Protein AF-0000000087533995 (afdb_homodimer)

Solvent-accessible surface area (backbone atoms only — not comparable to full-atom values): 12600 Å² total; per-residue (Å²): 133,54,68,53,55,51,49,29,58,47,30,34,69,70,49,34,50,51,50,56,49,35,31,56,35,33,34,32,56,63,42,47,11,63,73,73,67,54,49,57,68,56,41,50,51,52,50,48,52,36,35,75,72,56,41,30,46,76,44,79,54,92,94,39,53,32,41,42,62,33,54,68,59,49,52,50,52,44,46,52,52,44,50,49,53,52,57,39,57,72,53,52,46,76,78,79,50,58,62,33,67,63,23,89,72,42,79,74,70,69,77,75,80,130,132,54,69,53,55,52,49,29,58,47,31,34,68,70,50,33,50,50,50,56,49,36,31,56,36,34,35,34,56,63,44,48,11,64,74,72,68,52,50,57,68,56,40,51,53,51,50,48,54,36,35,76,71,56,43,30,47,78,43,77,54,91,96,39,51,32,42,40,61,32,54,67,58,48,51,49,51,43,46,53,51,43,50,50,52,52,58,40,56,72,54,52,44,76,77,81,49,57,64,31,70,64,24,87,71,45,78,72,71,70,78,75,79,129

Sequence (228 aa):
MTDIELLHTITMPTRYQILMLLLEHHYCGKALAAKIGISEAAISQHLQILKDCGIVTGQRIDRQMHYQVNTELLIQSVGVFHQEVLEKSEHMPNRDYCDCELAEFCSRKGDVKKMTDIELLHTITMPTRYQILMLLLEHHYCGKALAAKIGISEAAISQHLQILKDCGIVTGQRIDRQMHYQVNTELLIQSVGVFHQEVLEKSEHMPNRDYCDCELAEFCSRKGDVKK

Foldseek 3Di:
DDLVVLVVLCVPPLNVQLQVVQVVDKDFLVRSCVVSVHDSVVSVVSVVVCVVSVQKDWDDDDPTIIIHGPVVVVCVSVVVVVVVVVVVVVCPPPPPDPVCVCCVVVVCPPCPPD/DDLVVLVVLCVPPLNVQLQVVQVVDKDFLVRSCVVSVHDSVVSVVSVVVCVVSVQKDWDDDDPTIIIHGPVVVVCVSVVVVVVVVVVVVVCPPPPPDPVCVCCVVVVCPPCPPD

Nearest PDB structures (foldseek):
  7p6f-assembly2_CCC-2  TM=8.894E-01  e=2.494E-06  Streptomyces griseus
  7p6f-assembly1_BBB  TM=9.161E-01  e=7.709E-06  Streptomyces griseus
  4omz-assembly2_C  TM=8.356E-01  e=1.195E-05  Sinorhizobium fredii
  3pqj-assembly2_C  TM=8.124E-01  e=2.382E-05  Xylella fastidiosa
  2kko-assembly1_A  TM=7.186E-01  e=3.259E-05  Mycobacterium tuberculosis variant bovis

Structure (mmCIF, N/CA/C/O backbone):
data_AF-0000000087533995-model_v1
#
loop_
_entity.id
_entity.type
_entity.pdbx_description
1 polymer 'ArsR family transcriptional regulator'
#
loop_
_atom_site.group_PDB
_atom_site.id
_atom_site.type_symbol
_atom_site.label_atom_id
_atom_site.label_alt_id
_atom_site.label_comp_id
_atom_site.label_asym_id
_atom_site.label_entity_id
_atom_site.label_seq_id
_atom_site.pdbx_PDB_ins_code
_atom_site.Cartn_x
_atom_site.Cartn_y
_atom_site.Cartn_z
_atom_site.occupancy
_atom_site.B_iso_or_equiv
_atom_site.auth_seq_id
_atom_site.auth_comp_id
_atom_site.auth_asym_id
_atom_site.auth_atom_id
_atom_site.pdbx_PDB_model_num
ATOM 1 N N . MET A 1 1 ? -0.059 -5.324 14.359 1 77.12 1 MET A N 1
ATOM 2 C CA . MET A 1 1 ? -0.259 -5.031 12.945 1 77.12 1 MET A CA 1
ATOM 3 C C . MET A 1 1 ? 0.991 -5.367 12.133 1 77.12 1 MET A C 1
ATOM 5 O O . MET A 1 1 ? 2.105 -5.027 12.539 1 77.12 1 MET A O 1
ATOM 9 N N . THR A 1 2 ? 0.858 -6.137 11.023 1 85.38 2 THR A N 1
ATOM 10 C CA . THR A 1 2 ? 2.014 -6.508 10.211 1 85.38 2 THR A CA 1
ATOM 11 C C . THR A 1 2 ? 2.457 -5.34 9.336 1 85.38 2 THR A C 1
ATOM 13 O O . THR A 1 2 ? 1.744 -4.34 9.219 1 85.38 2 THR A O 1
ATOM 16 N N . ASP A 1 3 ? 3.641 -5.461 8.781 1 86.88 3 ASP A N 1
ATOM 17 C CA . ASP A 1 3 ? 4.188 -4.406 7.93 1 86.88 3 ASP A CA 1
ATOM 18 C C . ASP A 1 3 ? 3.305 -4.176 6.703 1 86.88 3 ASP A C 1
ATOM 20 O O . ASP A 1 3 ? 3.037 -3.033 6.328 1 86.88 3 ASP A O 1
ATOM 24 N N . ILE A 1 4 ? 2.816 -5.297 6.234 1 91.62 4 ILE A N 1
ATOM 25 C CA . ILE A 1 4 ? 2.031 -5.148 5.012 1 91.62 4 ILE A CA 1
ATOM 26 C C . ILE A 1 4 ? 0.668 -4.547 5.344 1 91.62 4 ILE A C 1
ATOM 28 O O . ILE A 1 4 ? 0.122 -3.764 4.559 1 91.62 4 ILE A O 1
ATOM 32 N N . GLU A 1 5 ? 0.131 -4.895 6.461 1 93.56 5 GLU A N 1
ATOM 33 C CA . GLU A 1 5 ? -1.127 -4.305 6.906 1 93.56 5 GLU A CA 1
ATOM 34 C C . GLU A 1 5 ? -0.993 -2.795 7.094 1 93.56 5 GLU A C 1
ATOM 36 O O . GLU A 1 5 ? -1.9 -2.037 6.746 1 93.56 5 GLU A O 1
ATOM 41 N N . LEU A 1 6 ? 0.07 -2.412 7.68 1 94.44 6 LEU A N 1
ATOM 42 C CA . LEU A 1 6 ? 0.343 -0.989 7.848 1 94.44 6 LEU A CA 1
ATOM 43 C C . LEU A 1 6 ? 0.421 -0.288 6.496 1 94.44 6 LEU A C 1
ATOM 45 O O . LEU A 1 6 ? -0.17 0.779 6.312 1 94.44 6 LEU A O 1
ATOM 49 N N . LEU A 1 7 ? 1.115 -0.883 5.594 1 94.12 7 LEU A N 1
ATOM 50 C CA . LEU A 1 7 ? 1.263 -0.307 4.262 1 94.12 7 LEU A CA 1
ATOM 51 C C . LEU A 1 7 ? -0.09 -0.184 3.57 1 94.12 7 LEU A C 1
ATOM 53 O O . LEU A 1 7 ? -0.377 0.833 2.934 1 94.12 7 LEU A O 1
ATOM 57 N N . HIS A 1 8 ? -0.844 -1.231 3.719 1 95.69 8 HIS A N 1
ATOM 58 C CA . HIS A 1 8 ? -2.182 -1.196 3.141 1 95.69 8 HIS A CA 1
ATOM 59 C C . HIS A 1 8 ? -3.012 -0.067 3.742 1 95.69 8 HIS A C 1
ATOM 61 O O . HIS A 1 8 ? -3.756 0.611 3.027 1 95.69 8 HIS A O 1
ATOM 67 N N . THR A 1 9 ? -2.875 0.13 4.934 1 96.19 9 THR A N 1
ATOM 68 C CA . THR A 1 9 ? -3.615 1.174 5.637 1 96.19 9 THR A CA 1
ATOM 69 C C . THR A 1 9 ? -3.229 2.555 5.113 1 96.19 9 THR A C 1
ATOM 71 O O . THR A 1 9 ? -4.098 3.381 4.824 1 96.19 9 THR A O 1
ATOM 74 N N . ILE A 1 10 ? -1.998 2.803 4.906 1 95.06 10 ILE A N 1
ATOM 75 C CA . ILE A 1 10 ? -1.527 4.148 4.598 1 95.06 10 ILE A CA 1
ATOM 76 C C . ILE A 1 10 ? -1.697 4.426 3.105 1 95.06 10 ILE A C 1
ATOM 78 O O . ILE A 1 10 ? -1.738 5.586 2.684 1 95.06 10 ILE A O 1
ATOM 82 N N . THR A 1 11 ? -1.779 3.381 2.342 1 95.25 11 THR A N 1
ATOM 83 C CA . THR A 1 11 ? -1.854 3.57 0.896 1 95.25 11 THR A CA 1
ATOM 84 C C . THR A 1 11 ? -3.287 3.859 0.463 1 95.25 11 THR A C 1
ATOM 86 O O . THR A 1 11 ? -3.545 4.125 -0.714 1 95.25 11 THR A O 1
ATOM 89 N N . MET A 1 12 ? -4.203 3.773 1.338 1 95.88 12 MET A N 1
ATOM 90 C CA . MET A 1 12 ? -5.543 4.25 1 1 95.88 12 MET A CA 1
ATOM 91 C C . MET A 1 12 ? -5.492 5.672 0.451 1 95.88 12 MET A C 1
ATOM 93 O O . MET A 1 12 ? -4.832 6.539 1.024 1 95.88 12 MET A O 1
ATOM 97 N N . PRO A 1 13 ? -6.195 5.895 -0.608 1 95 13 PRO A N 1
ATOM 98 C CA . PRO A 1 13 ? -6.016 7.164 -1.321 1 95 13 PRO A CA 1
ATOM 99 C C . PRO A 1 13 ? -6.195 8.383 -0.415 1 95 13 PRO A C 1
ATOM 101 O O . PRO A 1 13 ? -5.363 9.289 -0.43 1 95 13 PRO A O 1
ATOM 104 N N . THR A 1 14 ? -7.219 8.43 0.407 1 95.88 14 THR A N 1
ATOM 105 C CA . THR A 1 14 ? -7.477 9.586 1.264 1 95.88 14 THR A CA 1
ATOM 106 C C . THR A 1 14 ? -6.398 9.711 2.336 1 95.88 14 THR A C 1
ATOM 108 O O . THR A 1 14 ? -5.918 10.812 2.615 1 95.88 14 THR A O 1
ATOM 111 N N . ARG A 1 15 ? -6.059 8.586 2.873 1 96.75 15 ARG A N 1
ATOM 112 C CA . ARG A 1 15 ? -5.039 8.602 3.918 1 96.75 15 ARG A CA 1
ATOM 113 C C . ARG A 1 15 ? -3.672 8.961 3.344 1 96.75 15 ARG A C 1
ATOM 115 O O . ARG A 1 15 ? -2.871 9.625 4.004 1 96.75 15 ARG A O 1
ATOM 122 N N . TYR A 1 16 ? -3.49 8.484 2.199 1 95.44 16 TYR A N 1
ATOM 123 C CA . TYR A 1 16 ? -2.258 8.859 1.514 1 95.44 16 TYR A CA 1
ATOM 124 C C . TYR A 1 16 ? -2.213 10.359 1.258 1 95.44 16 TYR A C 1
ATOM 126 O O . TYR A 1 16 ? -1.179 11 1.468 1 95.44 16 TYR A O 1
ATOM 134 N N . GLN A 1 17 ? -3.26 10.914 0.843 1 95.31 17 GLN A N 1
ATOM 135 C CA . GLN A 1 17 ? -3.34 12.352 0.609 1 95.31 17 GLN A CA 1
ATOM 136 C C . GLN A 1 17 ? -3.072 13.141 1.892 1 95.31 17 GLN A C 1
ATOM 138 O O . GLN A 1 17 ? -2.373 14.148 1.872 1 95.31 17 GLN A O 1
ATOM 143 N N . ILE A 1 18 ? -3.615 12.672 2.945 1 96.25 18 ILE A N 1
ATOM 144 C CA . ILE A 1 18 ? -3.406 13.297 4.25 1 96.25 18 ILE A CA 1
ATOM 145 C C . ILE A 1 18 ? -1.916 13.32 4.574 1 96.25 18 ILE A C 1
ATOM 147 O O . ILE A 1 18 ? -1.379 14.359 4.969 1 96.25 18 ILE A O 1
ATOM 151 N N . LEU A 1 19 ? -1.269 12.219 4.398 1 95.38 19 LEU A N 1
ATOM 152 C CA . LEU A 1 19 ? 0.149 12.094 4.723 1 95.38 19 LEU A CA 1
ATOM 153 C C . LEU A 1 19 ? 0.986 13.031 3.857 1 95.38 19 LEU A C 1
ATOM 155 O O . LEU A 1 19 ? 1.905 13.688 4.352 1 95.38 19 LEU A O 1
ATOM 159 N N . MET A 1 20 ? 0.614 13.117 2.594 1 92.44 20 MET A N 1
ATOM 160 C CA . MET A 1 20 ? 1.355 13.984 1.681 1 92.44 20 MET A CA 1
ATOM 161 C C . MET A 1 20 ? 1.224 15.445 2.09 1 92.44 20 MET A C 1
ATOM 163 O O . MET A 1 20 ? 2.195 16.203 2.033 1 92.44 20 MET A O 1
ATOM 167 N N . LEU A 1 21 ? 0.082 15.797 2.482 1 90.81 21 LEU A N 1
ATOM 168 C CA . LEU A 1 21 ? -0.159 17.172 2.918 1 90.81 21 LEU A CA 1
ATOM 169 C C . LEU A 1 21 ? 0.591 17.469 4.211 1 90.81 21 LEU A C 1
ATOM 171 O O . LEU A 1 21 ? 1.213 18.516 4.344 1 90.81 21 LEU A O 1
ATOM 175 N N . LEU A 1 22 ? 0.611 16.469 5.125 1 91.38 22 LEU A N 1
ATOM 176 C CA . LEU A 1 22 ? 1.241 16.656 6.426 1 91.38 22 LEU A CA 1
ATOM 177 C C . LEU A 1 22 ? 2.76 16.672 6.301 1 91.38 22 LEU A C 1
ATOM 179 O O . LEU A 1 22 ? 3.457 17.234 7.152 1 91.38 22 LEU A O 1
ATOM 183 N N . LEU A 1 23 ? 3.193 16 5.309 1 89.62 23 LEU A N 1
ATOM 184 C CA . LEU A 1 23 ? 4.633 16 5.066 1 89.62 23 LEU A CA 1
ATOM 185 C C . LEU A 1 23 ? 5.09 17.344 4.508 1 89.62 23 LEU A C 1
ATOM 187 O O . LEU A 1 23 ? 6.27 17.688 4.602 1 89.62 23 LEU A O 1
ATOM 191 N N . GLU A 1 24 ? 4.195 18.047 3.941 1 84.12 24 GLU A N 1
ATOM 192 C CA . GLU A 1 24 ? 4.527 19.328 3.322 1 84.12 24 GLU A CA 1
ATOM 193 C C . GLU A 1 24 ? 4.309 20.484 4.293 1 84.12 24 GLU A C 1
ATOM 195 O O . GLU A 1 24 ? 5.047 21.469 4.27 1 84.12 24 GLU A O 1
ATOM 200 N N . HIS A 1 25 ? 3.166 20.375 5.094 1 80.25 25 HIS A N 1
ATOM 201 C CA . HIS A 1 25 ? 2.783 21.453 5.996 1 80.25 25 HIS A CA 1
ATOM 202 C C . HIS A 1 25 ? 2.145 20.906 7.27 1 80.25 25 HIS A C 1
ATOM 204 O O . HIS A 1 25 ? 1.762 19.734 7.324 1 80.25 25 HIS A O 1
ATOM 210 N N . HIS A 1 26 ? 2.158 21.812 8.211 1 80.56 26 HIS A N 1
ATOM 211 C CA . HIS A 1 26 ? 1.396 21.516 9.414 1 80.56 26 HIS A CA 1
ATOM 212 C C . HIS A 1 26 ? -0.073 21.891 9.25 1 80.56 26 HIS A C 1
ATOM 214 O O . HIS A 1 26 ? -0.393 23.031 8.922 1 80.56 26 HIS A O 1
ATOM 220 N N . TYR A 1 27 ? -0.835 20.891 9.406 1 85.56 27 TYR A N 1
ATOM 221 C CA . TYR A 1 27 ? -2.264 21.156 9.266 1 85.56 27 TYR A CA 1
ATOM 222 C C . TYR A 1 27 ? -3.037 20.625 10.469 1 85.56 27 TYR A C 1
ATOM 224 O O . TYR A 1 27 ? -2.684 19.594 11.031 1 85.56 27 TYR A O 1
ATOM 232 N N . CYS A 1 28 ? -4.023 21.484 10.844 1 87.69 28 CYS A N 1
ATOM 233 C CA . CYS A 1 28 ? -5.008 20.938 11.773 1 87.69 28 CYS A CA 1
ATOM 234 C C . CYS A 1 28 ? -6.059 20.109 11.039 1 87.69 28 CYS A C 1
ATOM 236 O O . CYS A 1 28 ? -6.109 20.125 9.805 1 87.69 28 CYS A O 1
ATOM 238 N N . GLY A 1 29 ? -6.883 19.344 11.781 1 90.12 29 GLY A N 1
ATOM 239 C CA . GLY A 1 29 ? -7.906 18.5 11.195 1 90.12 29 GLY A CA 1
ATOM 240 C C . GLY A 1 29 ? -8.844 19.234 10.266 1 90.12 29 GLY A C 1
ATOM 241 O O . GLY A 1 29 ? -9.164 18.75 9.18 1 90.12 29 GLY A O 1
ATOM 242 N N . LYS A 1 30 ? -9.211 20.406 10.641 1 88.69 30 LYS A N 1
ATOM 243 C CA . LYS A 1 30 ? -10.141 21.219 9.852 1 88.69 30 LYS A CA 1
ATOM 244 C C . LYS A 1 30 ? -9.531 21.625 8.516 1 88.69 30 LYS A C 1
ATOM 246 O O . LYS A 1 30 ? -10.195 21.562 7.48 1 88.69 30 LYS A O 1
ATOM 251 N N . ALA A 1 31 ? -8.305 22.109 8.594 1 88.75 31 ALA A N 1
ATOM 252 C CA . ALA A 1 31 ? -7.602 22.5 7.375 1 88.75 31 ALA A CA 1
ATOM 253 C C . ALA A 1 31 ? -7.438 21.328 6.422 1 88.75 31 ALA A C 1
ATOM 255 O O . ALA A 1 31 ? -7.602 21.469 5.211 1 88.75 31 ALA A O 1
ATOM 256 N N . LEU A 1 32 ? -7.16 20.188 6.953 1 93.12 32 LEU A N 1
ATOM 257 C CA . LEU A 1 32 ? -6.992 19 6.145 1 93.12 32 LEU A CA 1
ATOM 258 C C . LEU A 1 32 ? -8.297 18.625 5.449 1 93.12 32 LEU A C 1
ATOM 260 O O . LEU A 1 32 ? -8.297 18.281 4.266 1 93.12 32 LEU A O 1
ATOM 264 N N . ALA A 1 33 ? -9.367 18.688 6.172 1 93.62 33 ALA A N 1
ATOM 265 C CA . ALA A 1 33 ? -10.68 18.359 5.625 1 93.62 33 ALA A CA 1
ATOM 266 C C . ALA A 1 33 ? -11.031 19.266 4.449 1 93.62 33 ALA A C 1
ATOM 268 O O . ALA A 1 33 ? -11.508 18.797 3.412 1 93.62 33 ALA A O 1
ATOM 269 N N . ALA A 1 34 ? -10.758 20.547 4.648 1 91.12 34 ALA A N 1
ATOM 270 C CA . ALA A 1 34 ? -11.031 21.531 3.613 1 91.12 34 ALA A CA 1
ATOM 271 C C . ALA A 1 34 ? -10.172 21.297 2.379 1 91.12 34 ALA A C 1
ATOM 273 O O . ALA A 1 34 ? -10.656 21.375 1.248 1 91.12 34 ALA A O 1
ATOM 274 N N . LYS A 1 35 ? -8.93 20.984 2.551 1 90.88 35 LYS A N 1
ATOM 275 C CA . LYS A 1 35 ? -7.988 20.812 1.452 1 90.88 35 LYS A CA 1
ATOM 276 C C . LYS A 1 35 ? -8.312 19.547 0.643 1 90.88 35 LYS A C 1
ATOM 278 O O . LYS A 1 35 ? -8.164 19.547 -0.582 1 90.88 35 LYS A O 1
ATOM 283 N N . ILE A 1 36 ? -8.711 18.531 1.339 1 93.81 36 ILE A N 1
ATOM 284 C CA . ILE A 1 36 ? -8.984 17.266 0.68 1 93.81 36 ILE A CA 1
ATOM 285 C C . ILE A 1 36 ? -10.398 17.266 0.118 1 93.81 36 ILE A C 1
ATOM 287 O O . ILE A 1 36 ? -10.688 16.578 -0.869 1 93.81 36 ILE A O 1
ATOM 291 N N . GLY A 1 37 ? -11.211 17.984 0.736 1 95.5 37 GLY A N 1
ATOM 292 C CA . GLY A 1 37 ? -12.586 18.078 0.269 1 95.5 37 GLY A CA 1
ATOM 293 C C . GLY A 1 37 ? -13.484 17.016 0.86 1 95.5 37 GLY A C 1
ATOM 294 O O . GLY A 1 37 ? -14.32 16.438 0.156 1 95.5 37 GLY A O 1
ATOM 295 N N . ILE A 1 38 ? -13.289 16.656 2.139 1 96.12 38 ILE A N 1
ATOM 296 C CA . ILE A 1 38 ? -14.133 15.711 2.85 1 96.12 38 ILE A CA 1
ATOM 297 C C . ILE A 1 38 ? -14.594 16.312 4.172 1 96.12 38 ILE A C 1
ATOM 299 O O . ILE A 1 38 ? -14.172 17.422 4.539 1 96.12 38 ILE A O 1
ATOM 303 N N . SER A 1 39 ? -15.477 15.617 4.848 1 96.44 39 SER A N 1
ATOM 304 C CA . SER A 1 39 ? -16.031 16.125 6.098 1 96.44 39 SER A CA 1
ATOM 305 C C . SER A 1 39 ? -15.016 16.047 7.23 1 96.44 39 SER A C 1
ATOM 307 O O . SER A 1 39 ? -14.094 15.227 7.18 1 96.44 39 SER A O 1
ATOM 309 N N . GLU A 1 40 ? -15.219 16.906 8.211 1 93.94 40 GLU A N 1
ATOM 310 C CA . GLU A 1 40 ? -14.375 16.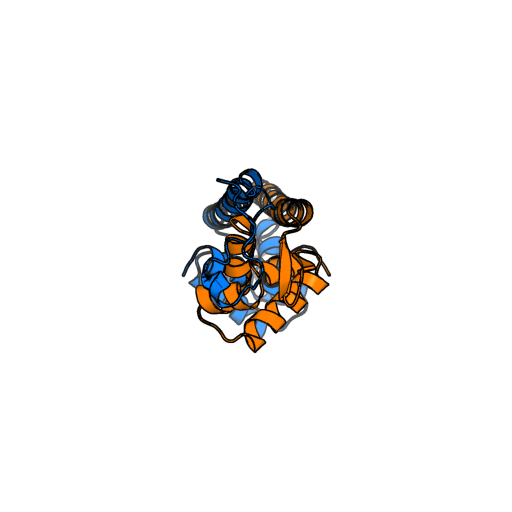875 9.406 1 93.94 40 GLU A CA 1
ATOM 311 C C . GLU A 1 40 ? -14.492 15.531 10.117 1 93.94 40 GLU A C 1
ATOM 313 O O . GLU A 1 40 ? -13.516 15.047 10.703 1 93.94 40 GLU A O 1
ATOM 318 N N . ALA A 1 41 ? -15.672 15.023 10.109 1 96.75 41 ALA A N 1
ATOM 319 C CA . ALA A 1 41 ? -15.875 13.711 10.727 1 96.75 41 ALA A CA 1
ATOM 320 C C . ALA A 1 41 ? -15.039 12.641 10.023 1 96.75 41 ALA A C 1
ATOM 322 O O . ALA A 1 41 ? -14.406 11.812 10.688 1 96.75 41 ALA A O 1
ATOM 323 N N . ALA A 1 42 ? -15.016 12.648 8.695 1 97.44 42 ALA A N 1
ATOM 324 C CA . ALA A 1 42 ? -14.258 11.68 7.91 1 97.44 42 ALA A CA 1
ATOM 325 C C . ALA A 1 42 ? -12.758 11.844 8.141 1 97.44 42 ALA A C 1
ATOM 327 O O . ALA A 1 42 ? -12.039 10.852 8.312 1 97.44 42 ALA A O 1
ATOM 328 N N . ILE A 1 43 ? -12.359 13.047 8.094 1 96.88 43 ILE A N 1
ATOM 329 C CA . ILE A 1 43 ? -10.945 13.312 8.305 1 96.88 43 ILE A CA 1
ATOM 330 C C . ILE A 1 43 ? -10.523 12.844 9.695 1 96.88 43 ILE A C 1
ATOM 332 O O . ILE A 1 43 ? -9.445 12.281 9.867 1 96.88 43 ILE A O 1
ATOM 336 N N . SER A 1 44 ? -11.32 13.148 10.695 1 95.94 44 SER A N 1
ATOM 337 C CA . SER A 1 44 ? -11.023 12.727 12.062 1 95.94 44 SER A CA 1
ATOM 338 C C . SER A 1 44 ? -10.883 11.211 12.148 1 95.94 44 SER A C 1
ATOM 340 O O . SER A 1 44 ? -9.977 10.711 12.82 1 95.94 44 SER A O 1
ATOM 342 N N . GLN A 1 45 ? -11.719 10.523 11.492 1 97.5 45 GLN A N 1
ATOM 343 C CA . GLN A 1 45 ? -11.664 9.062 11.484 1 97.5 45 GLN A CA 1
ATOM 344 C C . GLN A 1 45 ? -10.359 8.57 10.859 1 97.5 45 GLN A C 1
ATOM 346 O O . GLN A 1 45 ? -9.703 7.68 11.406 1 97.5 45 GLN A O 1
ATOM 351 N N . HIS A 1 46 ? -10 9.062 9.688 1 97.94 46 HIS A N 1
ATOM 352 C CA . HIS A 1 46 ? -8.758 8.68 9.023 1 97.94 46 HIS A CA 1
ATOM 353 C C . HIS A 1 46 ? -7.547 8.992 9.906 1 97.94 46 HIS A C 1
ATOM 355 O O . HIS A 1 46 ? -6.629 8.172 10.008 1 97.94 46 HIS A O 1
ATOM 361 N N . LEU A 1 47 ? -7.594 10.164 10.516 1 97.25 47 LEU A N 1
ATOM 362 C CA . LEU A 1 47 ? -6.48 10.594 11.359 1 97.25 47 LEU A CA 1
ATOM 363 C C . LEU A 1 47 ? -6.367 9.703 12.594 1 97.25 47 LEU A C 1
ATOM 365 O O . LEU A 1 47 ? -5.262 9.414 13.055 1 97.25 47 LEU A O 1
ATOM 369 N N . GLN A 1 48 ? -7.504 9.344 13.117 1 97.31 48 GLN A N 1
ATOM 370 C CA . GLN A 1 48 ? -7.484 8.43 14.25 1 97.31 48 GLN A CA 1
ATOM 371 C C . GLN A 1 48 ? -6.84 7.098 13.875 1 97.31 48 GLN A C 1
ATOM 373 O O . GLN A 1 48 ? -6.039 6.555 14.641 1 97.31 48 GLN A O 1
ATOM 378 N N . ILE A 1 49 ? -7.164 6.516 12.773 1 97.44 49 ILE A N 1
ATOM 379 C CA . ILE A 1 49 ? -6.594 5.262 12.289 1 97.44 49 ILE A CA 1
ATOM 380 C C . ILE A 1 49 ? -5.086 5.418 12.109 1 97.44 49 ILE A C 1
ATOM 382 O O . ILE A 1 49 ? -4.309 4.559 12.531 1 97.44 49 ILE A O 1
ATOM 386 N N . LEU A 1 50 ? -4.684 6.484 11.492 1 97.19 50 LEU A N 1
ATOM 387 C CA . LEU A 1 50 ? -3.27 6.754 11.266 1 97.19 50 LEU A CA 1
ATOM 388 C C . LEU A 1 50 ? -2.527 6.93 12.586 1 97.19 50 LEU A C 1
ATOM 390 O O . LEU A 1 50 ? -1.37 6.523 12.711 1 97.19 50 LEU A O 1
ATOM 394 N N . LYS A 1 51 ? -3.23 7.551 13.547 1 96.25 51 LYS A N 1
ATOM 395 C CA . LYS A 1 51 ? -2.654 7.703 14.883 1 96.25 51 LYS A CA 1
ATOM 396 C C . LYS A 1 51 ? -2.504 6.348 15.57 1 96.25 51 LY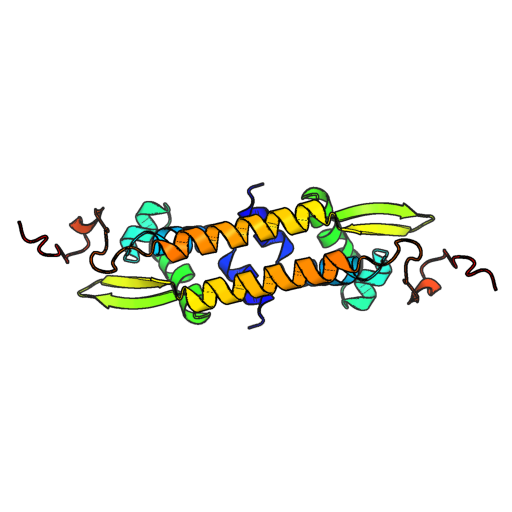S A C 1
ATOM 398 O O . LYS A 1 51 ? -1.47 6.07 16.188 1 96.25 51 LYS A O 1
ATOM 403 N N . ASP A 1 52 ? -3.5 5.516 15.453 1 96.44 52 ASP A N 1
ATOM 404 C CA . ASP A 1 52 ? -3.502 4.199 16.078 1 96.44 52 ASP A CA 1
ATOM 405 C C . ASP A 1 52 ? -2.383 3.322 15.531 1 96.44 52 ASP A C 1
ATOM 407 O O . ASP A 1 52 ? -1.831 2.482 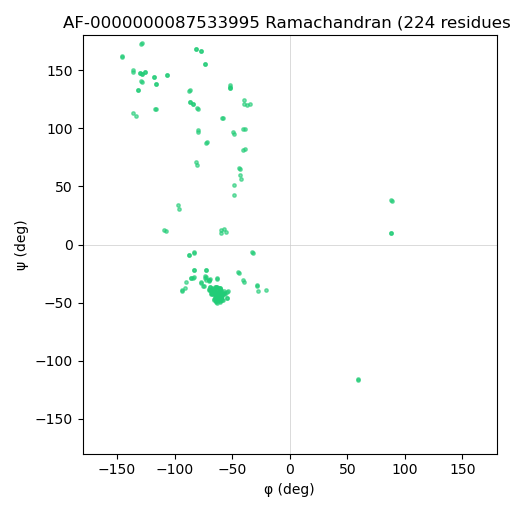16.25 1 96.44 52 ASP A O 1
ATOM 411 N N . CYS A 1 53 ? -2.023 3.561 14.297 1 95.5 53 CYS A N 1
ATOM 412 C CA . CYS A 1 53 ? -0.963 2.781 13.664 1 95.5 53 CYS A CA 1
ATOM 413 C C . CYS A 1 53 ? 0.403 3.4 13.938 1 95.5 53 CYS A C 1
ATOM 415 O O . CYS A 1 53 ? 1.431 2.83 13.57 1 95.5 53 CYS A O 1
ATOM 417 N N . GLY A 1 54 ? 0.417 4.539 14.484 1 95.94 54 GLY A N 1
ATOM 418 C CA . GLY A 1 54 ? 1.66 5.191 14.867 1 95.94 54 GLY A CA 1
ATOM 419 C C . GLY A 1 54 ? 2.258 6.027 13.75 1 95.94 54 GLY A C 1
ATOM 420 O O . GLY A 1 54 ? 3.365 6.551 13.883 1 95.94 54 GLY A O 1
ATOM 421 N N . ILE A 1 55 ? 1.584 6.254 12.711 1 96.25 55 ILE A N 1
ATOM 422 C CA . ILE A 1 55 ? 2.098 6.934 11.523 1 96.25 55 ILE A CA 1
ATOM 423 C C . ILE A 1 55 ? 1.96 8.445 11.695 1 96.25 55 ILE A C 1
ATOM 425 O O . ILE A 1 55 ? 2.762 9.211 11.156 1 96.25 55 ILE A O 1
ATOM 429 N N . VAL A 1 56 ? 0.931 8.828 12.477 1 95.88 56 VAL A N 1
ATOM 430 C CA . VAL A 1 56 ? 0.747 10.242 12.758 1 95.88 56 VAL A CA 1
ATOM 431 C C . VAL A 1 56 ? 0.63 10.469 14.266 1 95.88 56 VAL A C 1
ATOM 433 O O . VAL A 1 56 ? 0.188 9.578 14.992 1 95.88 56 VAL A O 1
ATOM 436 N N . THR A 1 57 ? 1.104 11.547 14.609 1 93.44 57 THR A N 1
ATOM 437 C CA . THR A 1 57 ? 0.93 11.984 15.992 1 93.44 57 THR A CA 1
ATOM 438 C C . THR A 1 57 ? 0.125 13.281 16.047 1 93.44 57 THR A C 1
ATOM 440 O O . THR A 1 57 ? 0.17 14.086 15.109 1 93.44 57 THR A O 1
ATOM 443 N N . GLY A 1 58 ? -0.664 13.359 17.047 1 91.06 58 GLY A N 1
ATOM 444 C CA . GLY A 1 58 ? -1.487 14.547 17.234 1 91.06 58 GLY A CA 1
ATOM 445 C C . GLY A 1 58 ? -1.164 15.312 18.5 1 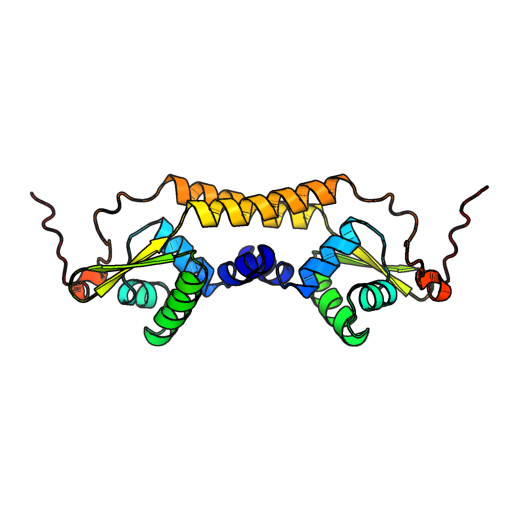91.06 58 GLY A C 1
ATOM 446 O O . GLY A 1 58 ? -0.838 14.719 19.516 1 91.06 58 GLY A O 1
ATOM 447 N N . GLN A 1 59 ? -1.13 16.594 18.375 1 86.31 59 GLN A N 1
ATOM 448 C CA . GLN A 1 59 ? -0.939 17.484 19.5 1 86.31 59 GLN A CA 1
ATOM 449 C C . GLN A 1 59 ? -1.969 18.609 19.5 1 86.31 59 GLN A C 1
ATOM 451 O O . GLN A 1 59 ? -2.223 19.219 18.453 1 86.31 59 GLN A O 1
ATOM 456 N N . ARG A 1 60 ? -2.504 18.766 20.688 1 86.38 60 ARG A N 1
ATOM 457 C CA . ARG A 1 60 ? -3.459 19.859 20.781 1 86.38 60 ARG A CA 1
ATOM 458 C C . ARG A 1 60 ? -2.742 21.203 20.953 1 86.38 60 ARG A C 1
ATOM 460 O O . ARG A 1 60 ? -1.895 21.344 21.844 1 86.38 60 ARG A O 1
ATOM 467 N N . ILE A 1 61 ? -2.924 22.062 20.016 1 77.25 61 ILE A N 1
ATOM 468 C CA . ILE A 1 61 ? -2.43 23.438 20.094 1 77.25 61 ILE A CA 1
ATOM 469 C C . ILE A 1 61 ? -3.605 24.406 20.078 1 77.25 61 ILE A C 1
ATOM 471 O O . ILE A 1 61 ? -4.336 24.5 19.078 1 77.25 61 ILE A O 1
ATOM 475 N N . ASP A 1 62 ? -3.729 25.109 21.156 1 79.94 62 ASP A N 1
ATOM 476 C CA . ASP A 1 62 ? -4.891 25.969 21.359 1 79.94 62 ASP A CA 1
ATOM 477 C C . ASP A 1 62 ? -6.188 25.172 21.328 1 79.94 62 ASP A C 1
ATOM 479 O O . ASP A 1 62 ? -6.387 24.266 22.156 1 79.94 62 ASP A O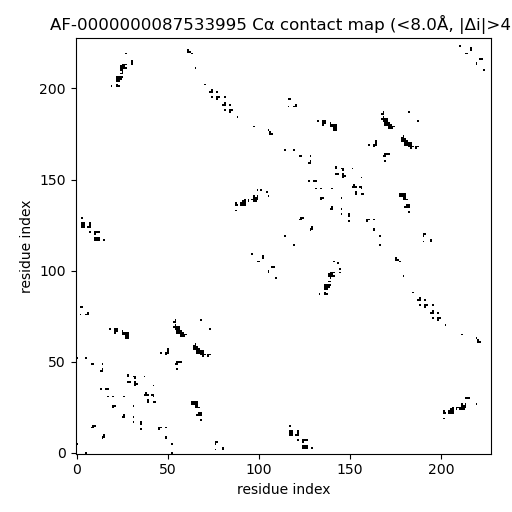 1
ATOM 483 N N . ARG A 1 63 ? -7.094 25.422 20.328 1 80.62 63 ARG A N 1
ATOM 484 C CA . ARG A 1 63 ? -8.391 24.75 20.281 1 80.62 63 ARG A CA 1
ATOM 485 C C . ARG A 1 63 ? -8.438 23.75 19.141 1 80.62 63 ARG A C 1
ATOM 487 O O . ARG A 1 63 ? -9.484 23.156 18.859 1 80.62 63 ARG A O 1
ATOM 494 N N . GLN A 1 64 ? -7.25 23.547 18.656 1 83.94 64 GLN A N 1
ATOM 495 C CA . GLN A 1 64 ? -7.25 22.688 17.469 1 83.94 64 GLN A CA 1
ATOM 496 C C . GLN A 1 64 ? -6.23 21.562 17.625 1 83.94 64 GLN A C 1
ATOM 498 O O . GLN A 1 64 ? -5.211 21.719 18.297 1 83.94 64 GLN A O 1
ATOM 503 N N . MET A 1 65 ? -6.598 20.422 17.016 1 89.06 65 MET A N 1
ATOM 504 C CA . MET A 1 65 ? -5.66 19.312 16.953 1 89.06 65 MET A CA 1
ATOM 505 C C . MET A 1 65 ? -4.746 19.422 15.742 1 89.06 65 MET A C 1
ATOM 507 O O . MET A 1 65 ? -5.223 19.609 14.617 1 89.06 65 MET A O 1
ATOM 511 N N . HIS A 1 66 ? -3.408 19.438 16.047 1 88 66 HIS A N 1
ATOM 512 C CA . HIS A 1 66 ? -2.406 19.469 14.992 1 88 66 HIS A CA 1
ATOM 513 C C . HIS A 1 66 ? -1.704 18.125 14.859 1 88 66 HIS A C 1
ATOM 515 O O . HIS A 1 66 ? -1.425 17.453 15.859 1 88 66 HIS A O 1
ATOM 521 N N . TYR A 1 67 ? -1.355 17.828 13.57 1 91 67 TYR A N 1
ATOM 522 C CA . TYR A 1 67 ? -0.824 16.5 13.32 1 91 67 TYR A CA 1
ATOM 523 C C . TYR A 1 67 ? 0.526 16.578 12.617 1 91 67 TYR A C 1
ATOM 525 O O . TYR A 1 67 ? 0.801 17.531 11.891 1 91 67 TYR A O 1
ATOM 533 N N . GLN A 1 68 ? 1.283 15.523 12.992 1 89.94 68 GLN A N 1
ATOM 534 C CA . GLN A 1 68 ? 2.582 15.352 12.352 1 89.94 68 GLN A CA 1
ATOM 535 C C . GLN A 1 68 ? 2.811 13.891 11.961 1 89.94 68 GLN A C 1
ATOM 537 O O . GLN A 1 68 ? 2.367 12.977 12.664 1 89.94 68 GLN A O 1
ATOM 542 N N . VAL A 1 69 ? 3.562 13.781 10.875 1 94.06 69 VAL A N 1
ATOM 543 C CA . VAL A 1 69 ? 3.844 12.438 10.398 1 94.06 69 VAL A CA 1
ATOM 544 C C . VAL A 1 69 ? 5.074 11.883 11.109 1 94.06 69 VAL A C 1
ATOM 546 O O . VAL A 1 69 ? 6.07 12.586 11.289 1 94.06 69 VAL A O 1
ATOM 549 N N . ASN A 1 70 ? 4.934 10.656 11.578 1 93.88 70 ASN A N 1
ATOM 550 C CA . ASN A 1 70 ? 6.113 9.898 11.992 1 93.88 70 ASN A CA 1
ATOM 551 C C . ASN A 1 70 ? 6.934 9.445 10.789 1 93.88 70 ASN A C 1
ATOM 553 O O . ASN A 1 70 ? 6.762 8.328 10.297 1 93.88 70 ASN A O 1
ATOM 557 N N . THR A 1 71 ? 7.824 10.328 10.383 1 92.38 71 THR A N 1
ATOM 558 C CA . THR A 1 71 ? 8.547 10.133 9.133 1 92.38 71 THR A CA 1
ATOM 559 C C . THR A 1 71 ? 9.438 8.898 9.203 1 92.38 71 THR A C 1
ATOM 561 O O . THR A 1 71 ? 9.578 8.172 8.219 1 92.38 71 THR A O 1
ATOM 564 N N . GLU A 1 72 ? 9.984 8.703 10.336 1 93.38 72 GLU A N 1
ATOM 565 C CA . GLU A 1 72 ? 10.852 7.539 10.508 1 93.38 72 GLU A CA 1
ATOM 566 C C . GLU A 1 72 ? 10.094 6.238 10.273 1 93.38 72 GLU A C 1
ATOM 568 O O . GLU A 1 72 ? 10.539 5.379 9.508 1 93.38 72 GLU A O 1
ATOM 573 N N . LEU A 1 73 ? 9.008 6.145 10.891 1 94.25 73 LEU A N 1
ATOM 574 C CA . LEU A 1 73 ? 8.195 4.941 10.75 1 94.25 73 LEU A CA 1
ATOM 575 C C . LEU A 1 73 ? 7.691 4.793 9.32 1 94.25 73 LEU A C 1
ATOM 577 O O . LEU A 1 73 ? 7.672 3.684 8.781 1 94.25 73 LEU A O 1
ATOM 581 N N . LEU A 1 74 ? 7.285 5.91 8.75 1 94.25 74 LEU A N 1
ATOM 582 C CA . LEU A 1 74 ? 6.793 5.898 7.375 1 94.25 74 LEU A CA 1
ATOM 583 C C . LEU A 1 74 ? 7.867 5.402 6.414 1 94.25 74 LEU A C 1
ATOM 585 O O . LEU A 1 74 ? 7.625 4.484 5.629 1 94.25 74 LEU A O 1
ATOM 589 N N . ILE A 1 75 ? 9.047 5.941 6.531 1 93.5 75 ILE A N 1
ATOM 590 C CA . ILE A 1 75 ? 10.156 5.59 5.66 1 93.5 75 ILE A CA 1
ATOM 591 C C . ILE A 1 75 ? 10.539 4.125 5.875 1 93.5 75 ILE A C 1
ATOM 593 O O . ILE A 1 75 ? 10.766 3.389 4.91 1 93.5 75 ILE A O 1
ATOM 597 N N . GLN A 1 76 ? 10.562 3.723 7.047 1 94 76 GLN A N 1
ATOM 598 C CA . GLN A 1 76 ? 10.914 2.348 7.379 1 94 76 GLN A CA 1
ATOM 599 C C . GLN A 1 76 ? 9.914 1.363 6.785 1 94 76 GLN A C 1
ATOM 601 O O . GLN A 1 76 ? 10.297 0.35 6.199 1 94 76 GLN A O 1
ATOM 606 N N . SER A 1 77 ? 8.664 1.651 6.969 1 93.31 77 SER A N 1
ATOM 607 C CA . SER A 1 77 ? 7.621 0.758 6.484 1 93.31 77 SER A CA 1
ATOM 608 C C . SER A 1 77 ? 7.676 0.613 4.969 1 93.31 77 SER A C 1
ATOM 610 O O . SER A 1 77 ? 7.633 -0.502 4.445 1 93.31 77 SER A O 1
ATOM 612 N N . VAL A 1 78 ? 7.828 1.689 4.273 1 93.12 78 VAL A N 1
ATOM 613 C CA . VAL A 1 78 ? 7.895 1.684 2.814 1 93.12 78 VAL A CA 1
ATOM 614 C C . VAL A 1 78 ? 9.195 1.025 2.357 1 93.12 78 VAL A C 1
ATOM 616 O O . VAL A 1 78 ? 9.203 0.267 1.385 1 93.12 78 VAL A O 1
ATOM 619 N N . GLY A 1 79 ? 10.211 1.31 3.057 1 93.56 79 GLY A N 1
ATOM 620 C CA . GLY A 1 79 ? 11.508 0.755 2.723 1 93.56 79 GLY A CA 1
ATOM 621 C C . GLY A 1 79 ? 11.562 -0.755 2.85 1 93.56 79 GLY A C 1
ATOM 622 O O . GLY A 1 79 ? 12.125 -1.436 1.984 1 93.56 79 GLY A O 1
ATOM 623 N N . VAL A 1 80 ? 11.055 -1.274 3.867 1 91.5 80 VAL A N 1
ATOM 624 C CA . VAL A 1 80 ? 11.039 -2.715 4.098 1 91.5 80 VAL A CA 1
ATOM 625 C C . VAL A 1 80 ? 10.266 -3.406 2.975 1 91.5 80 VAL A C 1
ATOM 627 O O . VAL A 1 80 ? 10.711 -4.434 2.451 1 91.5 80 VAL A O 1
ATOM 630 N N . PHE A 1 81 ? 9.195 -2.758 2.67 1 91.75 81 PHE A N 1
ATOM 631 C CA . PHE A 1 81 ? 8.375 -3.299 1.591 1 91.75 81 PHE A CA 1
ATOM 632 C C . PHE A 1 81 ? 9.141 -3.279 0.271 1 91.75 81 PHE A C 1
ATOM 634 O O . PHE A 1 81 ? 9.156 -4.273 -0.456 1 91.75 81 PHE A O 1
ATOM 641 N N . HIS A 1 82 ? 9.711 -2.189 -0.023 1 93.06 82 HIS A N 1
ATOM 642 C CA . HIS A 1 82 ? 10.5 -2.031 -1.237 1 93.06 82 HIS A CA 1
ATOM 643 C C . HIS A 1 82 ? 11.617 -3.062 -1.304 1 93.06 82 HIS A C 1
ATOM 645 O O . HIS A 1 82 ? 11.812 -3.715 -2.332 1 93.06 82 HIS A O 1
ATOM 651 N N . GLN A 1 83 ? 12.273 -3.303 -0.245 1 92.94 83 GLN A N 1
ATOM 652 C CA . GLN A 1 83 ? 13.383 -4.242 -0.177 1 92.94 83 GLN A CA 1
ATOM 653 C C . GLN A 1 83 ? 12.906 -5.676 -0.375 1 92.94 83 GLN A C 1
ATOM 655 O O . GLN A 1 83 ? 13.562 -6.465 -1.064 1 92.94 83 GLN A O 1
ATOM 660 N N . GLU A 1 84 ? 11.852 -5.992 0.194 1 91.56 84 GLU A N 1
ATOM 661 C CA . GLU A 1 84 ? 11.312 -7.344 0.073 1 91.56 84 GLU A CA 1
ATOM 662 C C . GLU A 1 84 ? 10.953 -7.664 -1.374 1 91.56 84 GLU A C 1
ATOM 664 O O . GLU A 1 84 ? 11.258 -8.75 -1.868 1 91.56 84 GLU A O 1
ATOM 669 N N . VAL A 1 85 ? 10.297 -6.734 -1.98 1 91.94 85 VAL A N 1
ATOM 670 C CA . VAL A 1 85 ? 9.906 -6.922 -3.373 1 91.94 85 VAL A CA 1
ATOM 671 C C . VAL A 1 85 ? 11.148 -7.098 -4.238 1 91.94 85 VAL A C 1
ATOM 673 O O . VAL A 1 85 ? 11.195 -7.984 -5.098 1 91.94 85 VAL A O 1
ATOM 676 N N . LEU A 1 86 ? 12.141 -6.309 -4.012 1 91.5 86 LEU A N 1
ATOM 677 C CA . LEU A 1 86 ? 13.375 -6.391 -4.781 1 91.5 86 LEU A CA 1
ATOM 678 C C . LEU A 1 86 ? 14.062 -7.734 -4.57 1 91.5 86 LEU A C 1
ATOM 680 O O . LEU A 1 86 ? 14.539 -8.352 -5.527 1 91.5 86 LEU A O 1
ATOM 684 N N . GLU A 1 87 ? 14.102 -8.18 -3.381 1 91 87 GLU A N 1
ATOM 685 C CA . GLU A 1 87 ? 14.766 -9.438 -3.039 1 91 87 GLU A CA 1
ATOM 686 C C . GLU A 1 87 ? 14.062 -10.625 -3.686 1 91 87 GLU A C 1
ATOM 688 O O . GLU A 1 87 ? 14.719 -11.523 -4.215 1 91 87 GLU A O 1
ATOM 693 N N . LYS A 1 88 ? 12.836 -10.594 -3.666 1 88 88 LYS A N 1
ATOM 694 C CA . LYS A 1 88 ? 12.07 -11.719 -4.191 1 88 88 LYS A CA 1
ATOM 695 C C . LYS A 1 88 ? 12.047 -11.703 -5.719 1 88 88 LYS A C 1
ATOM 697 O O . LYS A 1 88 ? 11.938 -12.758 -6.355 1 88 88 LYS A O 1
ATOM 702 N N . SER A 1 89 ? 12.062 -10.508 -6.25 1 86.94 89 SER A N 1
ATOM 703 C CA . SER A 1 89 ? 12.031 -10.375 -7.703 1 86.94 89 SER A CA 1
ATOM 704 C C . SER A 1 89 ? 13.344 -10.836 -8.328 1 86.94 89 SER A C 1
ATOM 706 O O . SER A 1 89 ? 13.398 -11.148 -9.523 1 86.94 89 SER A O 1
ATOM 708 N N . GLU A 1 90 ? 14.461 -10.695 -7.645 1 80.31 90 GLU A N 1
ATOM 709 C CA . GLU A 1 90 ? 15.773 -11.094 -8.141 1 80.31 90 GLU A CA 1
ATOM 710 C C . GLU A 1 90 ? 15.891 -12.609 -8.219 1 80.31 90 GLU A C 1
ATOM 712 O O . GLU A 1 90 ? 16.672 -13.141 -9.008 1 80.31 90 GLU A O 1
ATOM 717 N N . HIS A 1 91 ? 15.234 -13.359 -7.383 1 69.5 91 HIS A N 1
ATOM 718 C CA . HIS A 1 91 ? 15.336 -14.82 -7.34 1 69.5 91 HIS A CA 1
ATOM 719 C C . HIS A 1 91 ? 14.203 -15.469 -8.133 1 69.5 91 HIS A C 1
ATOM 721 O O . HIS A 1 91 ? 13.727 -16.547 -7.758 1 69.5 91 HIS A O 1
ATOM 727 N N . MET A 1 92 ? 13.758 -14.852 -9.102 1 62.88 92 MET A N 1
ATOM 728 C CA . MET A 1 92 ? 12.641 -15.445 -9.828 1 62.88 92 MET A CA 1
ATOM 729 C C . MET A 1 92 ? 13.008 -16.828 -10.352 1 62.88 92 MET A C 1
ATOM 731 O O . MET A 1 92 ? 14.039 -17 -10.992 1 62.88 92 MET A O 1
ATOM 735 N N . PRO A 1 93 ? 12.289 -17.812 -9.609 1 57.16 93 PRO A N 1
ATOM 736 C CA . PRO A 1 93 ? 12.648 -19.172 -10.008 1 57.16 93 PRO A CA 1
ATOM 737 C C . PRO A 1 93 ? 12.547 -19.391 -11.516 1 57.16 93 PRO A C 1
ATOM 739 O O . PRO A 1 93 ? 11.812 -18.672 -12.203 1 57.16 93 PRO A O 1
ATOM 742 N N . ASN A 1 94 ? 13.539 -20.031 -11.992 1 51.84 94 ASN A N 1
ATOM 743 C CA . ASN A 1 94 ? 13.453 -20.594 -13.336 1 51.84 94 ASN A CA 1
ATOM 744 C C . ASN A 1 94 ? 12.07 -21.172 -13.617 1 51.84 94 ASN A C 1
ATOM 746 O O . ASN A 1 94 ? 11.461 -21.797 -12.734 1 51.84 94 ASN A O 1
ATOM 750 N N . ARG A 1 95 ? 11.273 -20.406 -14.312 1 53.31 95 ARG A N 1
ATOM 751 C CA . ARG A 1 95 ? 9.898 -20.531 -14.773 1 53.31 95 ARG A CA 1
ATOM 752 C C . ARG A 1 95 ? 9.547 -21.984 -15.07 1 53.31 95 ARG A C 1
ATOM 754 O O . ARG A 1 95 ? 8.414 -22.281 -15.461 1 53.31 95 ARG A O 1
ATOM 761 N N . ASP A 1 96 ? 10.523 -22.844 -15.008 1 53.16 96 ASP A N 1
ATOM 762 C CA . ASP A 1 96 ? 10.266 -24.047 -15.797 1 53.16 96 ASP A CA 1
ATOM 763 C C . ASP A 1 96 ? 9.211 -24.922 -15.133 1 53.16 96 ASP A C 1
ATOM 765 O O . ASP A 1 96 ? 8.625 -25.797 -15.781 1 53.16 96 ASP A O 1
ATOM 769 N N . TYR A 1 97 ? 9.125 -24.906 -13.812 1 52.66 97 TYR A N 1
ATOM 770 C CA . TYR A 1 97 ? 8.188 -25.906 -13.344 1 52.66 97 TYR A CA 1
ATOM 771 C C . TYR A 1 97 ? 7.234 -25.328 -12.305 1 52.66 97 TYR A C 1
ATOM 773 O O . TYR A 1 97 ? 7.629 -24.484 -11.492 1 52.66 97 TYR A O 1
ATOM 781 N N . CYS A 1 98 ? 6.027 -25.25 -12.781 1 55.06 98 CYS A N 1
ATOM 782 C CA . CYS A 1 98 ? 5.023 -25 -11.75 1 55.06 98 CYS A CA 1
ATOM 783 C C . CYS A 1 98 ? 5.203 -25.953 -10.578 1 55.06 98 CYS A C 1
ATOM 785 O O . CYS A 1 98 ? 5.355 -27.156 -10.773 1 55.06 98 CYS A O 1
ATOM 787 N N . ASP A 1 99 ? 5.91 -25.516 -9.539 1 55.53 99 ASP A N 1
ATOM 788 C CA . ASP A 1 99 ? 6.066 -26.375 -8.367 1 55.53 99 ASP A CA 1
ATOM 789 C C . ASP A 1 99 ? 4.711 -26.812 -7.82 1 55.53 99 ASP A C 1
ATOM 791 O O . ASP A 1 99 ? 4.566 -27.047 -6.617 1 55.53 99 ASP A O 1
ATOM 795 N N . CYS A 1 100 ? 3.686 -26.594 -8.5 1 52.69 100 CYS A N 1
ATOM 796 C CA . CYS A 1 100 ? 2.469 -27.125 -7.895 1 52.69 100 CYS A CA 1
ATOM 797 C C . CYS A 1 100 ? 2.668 -28.562 -7.453 1 52.69 100 CYS A C 1
ATOM 799 O O . CYS A 1 100 ? 2.77 -29.469 -8.289 1 52.69 100 CYS A O 1
ATOM 801 N N . GLU A 1 101 ? 3.773 -28.828 -6.871 1 48.47 101 GLU A N 1
ATOM 802 C CA . GLU A 1 101 ? 3.699 -30.172 -6.305 1 48.47 101 GLU A CA 1
ATOM 803 C C . GLU A 1 101 ? 2.264 -30.547 -5.953 1 48.47 101 GLU A C 1
ATOM 805 O O . GLU A 1 101 ? 1.996 -31.672 -5.52 1 48.47 101 GLU A O 1
ATOM 810 N N . LEU A 1 102 ? 1.524 -29.688 -5.535 1 45.44 102 LEU A N 1
ATOM 811 C CA . LEU A 1 102 ? 0.164 -30.203 -5.414 1 45.44 102 LEU A CA 1
ATOM 812 C C . LEU A 1 102 ? -0.364 -30.672 -6.77 1 45.44 102 LEU A C 1
ATOM 814 O O . LEU A 1 102 ? -1.26 -30.031 -7.336 1 45.44 102 LEU A O 1
ATOM 818 N N . ALA A 1 103 ? 0.474 -30.766 -7.668 1 44.72 103 AL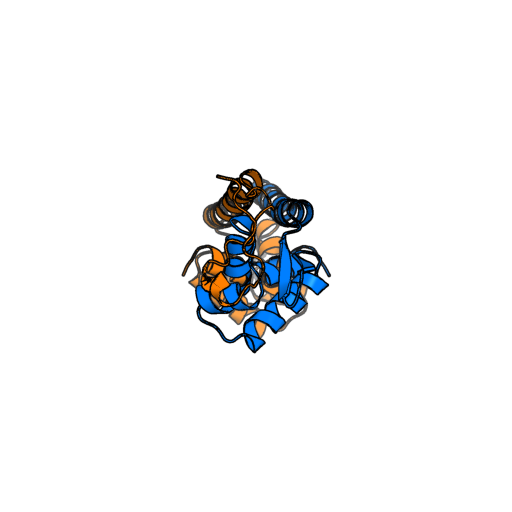A A N 1
ATOM 819 C CA . ALA A 1 103 ? 0.396 -31.5 -8.938 1 44.72 103 ALA A CA 1
ATOM 820 C C . ALA A 1 103 ? -0.673 -32.594 -8.883 1 44.72 103 ALA A C 1
ATOM 822 O O . ALA A 1 103 ? -1.07 -33.125 -9.922 1 44.72 103 ALA A O 1
ATOM 823 N N . GLU A 1 104 ? -0.714 -33.219 -7.711 1 48.41 104 GLU A N 1
ATOM 824 C CA . GLU A 1 104 ? -1.815 -34.156 -7.93 1 48.41 104 GLU A CA 1
ATOM 825 C C . GLU A 1 104 ? -2.951 -33.5 -8.703 1 48.41 104 GLU A C 1
ATOM 827 O O . GLU A 1 104 ? -3.746 -34.188 -9.352 1 48.41 104 GLU A O 1
ATOM 832 N N . PHE A 1 105 ? -3.08 -32.281 -8.523 1 43.69 105 PHE A N 1
ATOM 833 C CA . PHE A 1 105 ? -4.121 -31.594 -9.281 1 43.69 105 PHE A CA 1
ATOM 834 C C . PHE A 1 105 ? -3.562 -31.062 -10.594 1 43.69 105 PHE A C 1
ATOM 836 O O . PHE A 1 105 ? -4.316 -30.766 -11.523 1 43.69 105 PHE A O 1
ATOM 843 N N . CYS A 1 106 ? -2.322 -30.562 -10.656 1 48.47 106 CYS A N 1
ATOM 844 C CA . CYS A 1 106 ? -1.74 -30.094 -11.906 1 48.47 106 CYS A CA 1
ATOM 845 C C . CYS A 1 106 ? -1.224 -31.25 -12.75 1 48.47 106 CYS A C 1
ATOM 847 O O . CYS A 1 106 ? -0.532 -32.125 -12.234 1 48.47 106 CYS A O 1
ATOM 849 N N . SER A 1 107 ? -1.985 -31.656 -13.695 1 43.47 107 SER A N 1
ATOM 850 C CA . SER A 1 107 ? -1.618 -32.719 -14.609 1 43.47 107 SER A CA 1
ATOM 851 C C . SER A 1 107 ? -0.186 -32.562 -15.109 1 43.47 107 SER A C 1
ATOM 853 O O . SER A 1 107 ? 0.326 -33.406 -15.836 1 43.47 107 SER A O 1
ATOM 855 N N . ARG A 1 108 ? 0.39 -31.359 -15.109 1 44.38 108 ARG A N 1
ATOM 856 C CA . ARG A 1 108 ? 1.617 -31.344 -15.898 1 44.38 108 ARG A CA 1
ATOM 857 C C . ARG A 1 108 ? 2.793 -31.891 -15.094 1 44.38 108 ARG A C 1
ATOM 859 O O . ARG A 1 108 ? 3.361 -31.188 -14.258 1 44.38 108 ARG A O 1
ATOM 866 N N . LYS A 1 109 ? 2.908 -33.219 -14.781 1 42.72 109 LYS A N 1
ATOM 867 C CA . LYS A 1 109 ? 4.172 -33.875 -14.438 1 42.72 109 LYS A CA 1
ATOM 868 C C . LYS A 1 109 ? 5.289 -33.438 -15.375 1 42.72 109 LYS A C 1
ATOM 870 O O . LYS A 1 109 ? 5.215 -33.656 -16.594 1 42.72 109 LYS A O 1
ATOM 875 N N . GLY A 1 110 ? 5.668 -32.156 -15.336 1 38.12 110 GLY A N 1
ATOM 876 C CA . GLY A 1 110 ? 6.855 -32.031 -16.156 1 38.12 110 GLY A CA 1
ATOM 877 C C . GLY A 1 110 ? 7.809 -33.188 -16 1 38.12 110 GLY A C 1
ATOM 878 O O . GLY A 1 110 ? 7.828 -33.844 -14.953 1 38.12 110 GLY A O 1
ATOM 879 N N . ASP A 1 111 ? 8.18 -33.969 -17.062 1 36.72 111 ASP A N 1
ATOM 880 C CA . ASP A 1 111 ? 9.219 -34.969 -17.266 1 36.72 111 ASP A CA 1
ATOM 881 C C . ASP A 1 111 ? 10.539 -34.531 -16.641 1 36.72 111 ASP A C 1
ATOM 883 O O . ASP A 1 111 ? 11.172 -33.562 -17.109 1 36.72 111 ASP A O 1
ATOM 887 N N . VAL A 1 112 ? 10.742 -34.188 -15.336 1 39 112 VAL A N 1
ATOM 888 C CA . VAL A 1 112 ? 12.125 -34.188 -14.867 1 39 112 VAL A CA 1
ATOM 889 C C . VAL A 1 112 ? 12.875 -35.375 -15.492 1 39 112 VAL A C 1
ATOM 891 O O . VAL A 1 112 ? 12.492 -36.531 -15.305 1 39 112 VAL A O 1
ATOM 894 N N . LYS A 1 113 ? 13.406 -35.281 -16.797 1 38.62 113 LYS A N 1
ATOM 895 C CA . LYS A 1 113 ? 14.383 -36.25 -17.266 1 38.62 113 LYS A CA 1
ATOM 896 C C . LYS A 1 113 ? 15.305 -36.688 -16.125 1 38.62 113 LYS A C 1
ATOM 898 O O . LYS A 1 113 ? 15.852 -35.844 -15.414 1 38.62 113 LYS A O 1
ATOM 903 N N . LYS A 1 114 ? 15.375 -38.094 -15.742 1 33.38 114 LYS A N 1
ATOM 904 C CA . LYS A 1 114 ? 16.453 -38.781 -15.055 1 33.38 114 LYS A CA 1
ATOM 905 C C . LYS A 1 114 ? 17.812 -38.438 -15.648 1 33.38 114 LYS A C 1
ATOM 907 O O . LYS A 1 114 ? 17.984 -38.406 -16.875 1 33.38 114 LYS A O 1
ATOM 912 N N . MET B 1 1 ? -5.91 3.965 -13.531 1 77.38 1 MET B N 1
ATOM 913 C CA . MET B 1 1 ? -5.574 3.691 -12.133 1 77.38 1 MET B CA 1
ATOM 914 C C . MET B 1 1 ? -4.301 4.422 -11.727 1 77.38 1 MET B C 1
ATOM 916 O O . MET B 1 1 ? -3.316 4.422 -12.469 1 77.38 1 MET B O 1
ATOM 920 N N . THR B 1 2 ? -4.309 5.164 -10.586 1 85.75 2 THR B N 1
ATOM 921 C CA . THR B 1 2 ? -3.133 5.902 -10.141 1 85.75 2 THR B CA 1
ATOM 922 C C . THR B 1 2 ? -2.117 4.965 -9.5 1 85.75 2 THR B C 1
ATOM 924 O O . THR B 1 2 ? -2.428 3.805 -9.219 1 85.75 2 THR B O 1
ATOM 927 N N . ASP B 1 3 ? -0.923 5.461 -9.32 1 87.06 3 ASP B N 1
ATOM 928 C CA . ASP B 1 3 ? 0.14 4.66 -8.719 1 87.06 3 ASP B CA 1
ATOM 929 C C . ASP B 1 3 ? -0.225 4.238 -7.297 1 87.06 3 ASP B C 1
ATOM 931 O O . ASP B 1 3 ? -0.012 3.086 -6.914 1 87.06 3 ASP B O 1
ATOM 935 N N . ILE B 1 4 ? -0.854 5.184 -6.648 1 91.88 4 ILE B N 1
ATOM 936 C CA . ILE B 1 4 ? -1.16 4.867 -5.254 1 91.88 4 ILE B CA 1
ATOM 937 C C . ILE B 1 4 ? -2.312 3.869 -5.195 1 91.88 4 ILE B C 1
ATOM 939 O O . ILE B 1 4 ? -2.34 2.998 -4.32 1 91.88 4 ILE B O 1
ATOM 943 N N . GLU B 1 5 ? -3.242 3.988 -6.082 1 93.69 5 GLU B N 1
ATOM 944 C CA . GLU B 1 5 ? -4.336 3.025 -6.156 1 93.69 5 GLU B CA 1
ATOM 945 C C . GLU B 1 5 ? -3.816 1.621 -6.449 1 93.69 5 GLU B C 1
ATOM 947 O O . GLU B 1 5 ? -4.309 0.642 -5.883 1 93.69 5 GLU B O 1
ATOM 952 N N . LEU B 1 6 ? -2.908 1.547 -7.344 1 94.5 6 LEU B N 1
ATOM 953 C CA . LEU B 1 6 ? -2.283 0.265 -7.652 1 94.5 6 LEU B CA 1
ATOM 954 C C . LEU B 1 6 ? -1.6 -0.317 -6.422 1 94.5 6 LEU B C 1
ATOM 956 O O . LEU B 1 6 ? -1.762 -1.501 -6.117 1 94.5 6 LEU B O 1
ATOM 960 N N . LEU B 1 7 ? -0.881 0.503 -5.738 1 94.19 7 LEU B N 1
ATOM 961 C CA . LEU B 1 7 ? -0.179 0.061 -4.539 1 94.19 7 LEU B CA 1
ATOM 962 C C . LEU B 1 7 ? -1.163 -0.43 -3.48 1 94.19 7 LEU B C 1
ATOM 964 O O . LEU B 1 7 ? -0.929 -1.456 -2.838 1 94.19 7 LEU B O 1
ATOM 968 N N . HIS B 1 8 ? -2.201 0.333 -3.348 1 95.75 8 HIS B N 1
ATOM 969 C CA . HIS B 1 8 ? -3.23 -0.075 -2.398 1 95.75 8 HIS B CA 1
ATOM 970 C C . HIS B 1 8 ? -3.824 -1.428 -2.777 1 95.75 8 HIS B C 1
ATOM 972 O O . HIS B 1 8 ? -4.082 -2.264 -1.906 1 95.75 8 HIS B O 1
ATOM 978 N N . THR B 1 9 ? -3.988 -1.631 -3.971 1 96.19 9 THR B N 1
ATOM 979 C CA . THR B 1 9 ? -4.555 -2.881 -4.465 1 96.19 9 THR B CA 1
ATOM 980 C C . THR B 1 9 ? -3.635 -4.055 -4.145 1 96.19 9 THR B C 1
ATOM 982 O O . THR B 1 9 ? -4.09 -5.09 -3.654 1 96.19 9 THR B O 1
ATOM 985 N N . ILE B 1 10 ? -2.383 -3.916 -4.328 1 95 10 ILE B N 1
ATOM 986 C CA . ILE B 1 10 ? -1.463 -5.043 -4.234 1 95 10 ILE B CA 1
ATOM 987 C C . ILE B 1 10 ? -1.092 -5.289 -2.775 1 95 10 ILE B C 1
ATOM 989 O O . ILE B 1 10 ? -0.661 -6.387 -2.414 1 95 10 ILE B O 1
ATOM 993 N N . THR B 1 11 ? -1.247 -4.289 -1.969 1 95.25 11 THR B N 1
ATOM 994 C CA . THR B 1 11 ? -0.827 -4.422 -0.578 1 95.25 11 THR B CA 1
ATOM 995 C C . THR B 1 11 ? -1.907 -5.113 0.25 1 95.25 11 THR B C 1
ATOM 997 O O . THR B 1 11 ? -1.706 -5.391 1.435 1 95.25 11 THR B O 1
ATOM 1000 N N . MET B 1 12 ? -3.018 -5.336 -0.306 1 95.81 12 MET B N 1
ATOM 1001 C CA . MET B 1 12 ? -3.986 -6.172 0.396 1 95.81 12 MET B CA 1
ATOM 1002 C C . MET B 1 12 ? -3.352 -7.488 0.837 1 95.81 12 MET B C 1
ATOM 1004 O O . MET B 1 12 ? -2.664 -8.141 0.053 1 95.81 12 MET B O 1
ATOM 1008 N N . PRO B 1 13 ? -3.607 -7.863 2.045 1 94.88 13 PRO B N 1
ATOM 1009 C CA . PRO B 1 13 ? -2.859 -8.984 2.613 1 94.88 13 PRO B CA 1
ATOM 1010 C C . PRO B 1 13 ? -2.924 -10.242 1.745 1 94.88 13 PRO B C 1
ATOM 1012 O O . PRO B 1 13 ? -1.894 -10.867 1.475 1 94.88 13 PRO B O 1
ATOM 1015 N N . THR B 1 14 ? -4.09 -10.633 1.266 1 95.75 14 THR B N 1
ATOM 1016 C CA . THR B 1 14 ? -4.227 -11.852 0.47 1 95.75 14 THR B CA 1
ATOM 1017 C C . THR B 1 14 ? -3.529 -11.695 -0.878 1 95.75 14 THR B C 1
ATOM 1019 O O . THR B 1 14 ? -2.842 -12.617 -1.335 1 95.75 14 THR B O 1
ATOM 1022 N N . ARG B 1 15 ? -3.711 -10.555 -1.438 1 96.69 15 ARG B N 1
ATOM 1023 C CA . ARG B 1 15 ? -3.09 -10.312 -2.736 1 96.69 15 ARG B CA 1
ATOM 1024 C C . ARG B 1 15 ? -1.574 -10.219 -2.609 1 96.69 15 ARG B C 1
ATOM 1026 O O . ARG B 1 15 ? -0.843 -10.641 -3.508 1 96.69 15 ARG B O 1
ATOM 1033 N N . TYR B 1 16 ? -1.214 -9.656 -1.562 1 95.44 16 TYR B N 1
ATOM 1034 C CA . TYR B 1 16 ? 0.219 -9.609 -1.292 1 95.44 16 TYR B CA 1
ATOM 1035 C C . TYR B 1 16 ? 0.79 -11.016 -1.133 1 95.44 16 TYR B C 1
ATOM 1037 O O . TYR B 1 16 ? 1.855 -11.32 -1.67 1 95.44 16 TYR B O 1
ATOM 1045 N N . GLN B 1 17 ? 0.125 -11.828 -0.444 1 95.19 17 GLN B N 1
ATOM 1046 C CA . GLN B 1 17 ? 0.558 -13.211 -0.265 1 95.19 17 GLN B CA 1
ATOM 1047 C C . GLN B 1 17 ? 0.652 -13.938 -1.604 1 95.19 17 GLN B C 1
ATOM 1049 O O . GLN B 1 17 ? 1.597 -14.688 -1.842 1 95.19 17 GLN B O 1
ATOM 1054 N N . ILE B 1 18 ? -0.299 -13.711 -2.426 1 96.12 18 ILE B N 1
ATOM 1055 C CA . ILE B 1 18 ? -0.31 -14.305 -3.76 1 96.12 18 ILE B CA 1
ATOM 1056 C C . ILE B 1 18 ? 0.951 -13.898 -4.516 1 96.12 18 ILE B C 1
ATOM 1058 O O . ILE B 1 18 ? 1.634 -14.742 -5.102 1 96.12 18 ILE B O 1
ATOM 1062 N N . LEU B 1 19 ? 1.253 -12.641 -4.492 1 95.31 19 LEU B N 1
ATOM 1063 C CA . LEU B 1 19 ? 2.404 -12.109 -5.215 1 95.31 19 LEU B CA 1
ATOM 1064 C C . LEU B 1 19 ? 3.701 -12.711 -4.684 1 95.31 19 LEU B C 1
ATOM 1066 O O . LEU B 1 19 ? 4.586 -13.078 -5.461 1 95.31 19 LEU B O 1
ATOM 1070 N N . MET B 1 20 ? 3.775 -12.844 -3.375 1 92.31 20 MET B N 1
ATOM 1071 C CA . MET B 1 20 ? 4.98 -13.398 -2.766 1 92.31 20 MET B CA 1
ATOM 1072 C C . MET B 1 20 ? 5.18 -14.852 -3.186 1 92.31 20 MET B C 1
ATOM 1074 O O . MET B 1 20 ? 6.305 -15.273 -3.455 1 92.31 20 MET B O 1
ATOM 1078 N N . LEU B 1 21 ? 4.133 -15.539 -3.24 1 90.75 21 LEU B N 1
ATOM 1079 C CA . LEU B 1 21 ? 4.199 -16.938 -3.65 1 90.75 21 LEU B CA 1
ATOM 1080 C C . LEU B 1 21 ? 4.582 -17.062 -5.121 1 90.75 21 LEU B C 1
ATOM 1082 O O . LEU B 1 21 ? 5.422 -17.891 -5.484 1 90.75 21 LEU B O 1
ATOM 1086 N N . LEU B 1 22 ? 4.035 -16.156 -5.941 1 91.38 22 LEU B N 1
ATOM 1087 C CA . LEU B 1 22 ? 4.273 -16.203 -7.383 1 91.38 22 LEU B CA 1
ATOM 1088 C C . LEU B 1 22 ? 5.688 -15.742 -7.715 1 91.38 22 LEU B C 1
ATOM 1090 O O . LEU B 1 22 ? 6.23 -16.109 -8.766 1 91.38 22 LEU B O 1
ATOM 1094 N N . LEU B 1 23 ? 6.172 -14.93 -6.871 1 89.56 23 LEU B N 1
A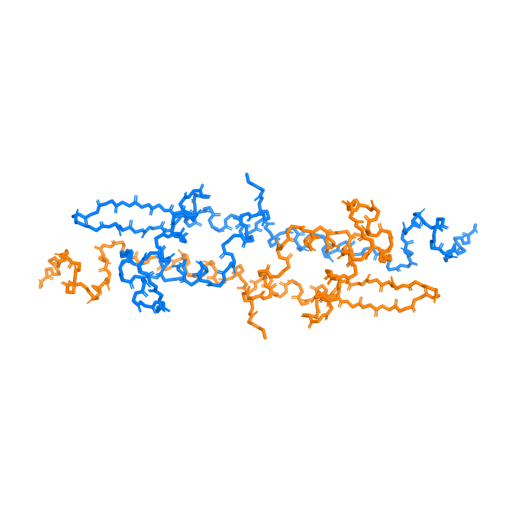TOM 1095 C CA . LEU B 1 23 ? 7.547 -14.484 -7.074 1 89.56 23 LEU B CA 1
ATOM 1096 C C . LEU B 1 23 ? 8.531 -15.594 -6.746 1 89.56 23 LEU B C 1
ATOM 1098 O O . LEU B 1 23 ? 9.68 -15.578 -7.211 1 89.56 23 LEU B O 1
ATOM 1102 N N . GLU B 1 24 ? 8.109 -16.516 -5.969 1 84 24 GLU B N 1
ATOM 1103 C CA . GLU B 1 24 ? 8.984 -17.609 -5.547 1 84 24 GLU B CA 1
ATOM 1104 C C . GLU B 1 24 ? 8.836 -18.828 -6.461 1 84 24 GLU B C 1
ATOM 1106 O O . GLU B 1 24 ? 9.812 -19.531 -6.719 1 84 24 GLU B O 1
ATOM 1111 N N . HIS B 1 25 ? 7.531 -19.094 -6.871 1 79.88 25 HIS B N 1
ATOM 1112 C CA . HIS B 1 25 ? 7.238 -20.281 -7.668 1 79.88 25 HIS B CA 1
ATOM 1113 C C . HIS B 1 25 ? 6.113 -20.016 -8.664 1 79.88 25 HIS B C 1
ATOM 1115 O O . HIS B 1 25 ? 5.391 -19.016 -8.539 1 79.88 25 HIS B O 1
ATOM 1121 N N . HIS B 1 26 ? 6.129 -20.906 -9.609 1 80.25 26 HIS B N 1
ATOM 1122 C CA . HIS B 1 26 ? 4.988 -20.906 -10.523 1 80.25 26 HIS B CA 1
ATOM 1123 C C . HIS B 1 26 ? 3.822 -21.703 -9.945 1 80.25 26 HIS B C 1
ATOM 1125 O O . HIS B 1 26 ? 3.977 -22.875 -9.602 1 80.25 26 HIS B O 1
ATOM 1131 N N . TYR B 1 27 ? 2.779 -20.984 -9.82 1 85.5 27 TYR B N 1
ATOM 1132 C CA . TYR B 1 27 ? 1.611 -21.672 -9.273 1 85.5 27 TYR B CA 1
ATOM 1133 C C . TYR B 1 27 ? 0.389 -21.453 -10.156 1 85.5 27 TYR B C 1
ATOM 1135 O O . TYR B 1 27 ? 0.231 -20.391 -10.758 1 85.5 27 TYR B O 1
ATOM 1143 N N . CYS B 1 28 ? -0.36 -22.578 -10.258 1 87.62 28 CYS B N 1
ATOM 1144 C CA . CYS B 1 28 ? -1.693 -22.406 -10.82 1 87.62 28 CYS B CA 1
ATOM 1145 C C . CYS B 1 28 ? -2.674 -21.906 -9.766 1 87.62 28 CYS B C 1
ATOM 1147 O O . CYS B 1 28 ? -2.348 -21.859 -8.578 1 87.62 28 CYS B O 1
ATOM 1149 N N . GLY B 1 29 ? -3.865 -21.469 -10.195 1 89.94 29 GLY B N 1
ATOM 1150 C CA . GLY B 1 29 ? -4.875 -20.938 -9.297 1 89.94 29 GLY B CA 1
ATOM 1151 C C . GLY B 1 29 ? -5.223 -21.875 -8.164 1 89.94 29 GLY B C 1
ATOM 1152 O O . GLY B 1 29 ? -5.34 -21.469 -7.012 1 89.94 29 GLY B O 1
ATOM 1153 N N . LYS B 1 30 ? -5.32 -23.125 -8.461 1 88.62 30 LYS B N 1
ATOM 1154 C CA . LYS B 1 30 ? -5.688 -24.125 -7.477 1 88.62 30 LYS B CA 1
ATOM 1155 C C . LYS B 1 30 ? -4.613 -24.266 -6.402 1 88.62 30 LYS B C 1
ATOM 1157 O O . LYS B 1 30 ? -4.922 -24.359 -5.215 1 88.62 30 LYS B O 1
ATOM 1162 N N . ALA B 1 31 ? -3.381 -24.359 -6.852 1 88.81 31 ALA B N 1
ATOM 1163 C CA . ALA B 1 31 ? -2.26 -24.469 -5.922 1 88.81 31 ALA B CA 1
ATOM 1164 C C . ALA B 1 31 ? -2.186 -23.25 -5.004 1 88.81 31 ALA B C 1
ATOM 1166 O O . ALA B 1 31 ? -1.929 -23.391 -3.807 1 88.81 31 ALA B O 1
ATOM 1167 N N . LEU B 1 32 ? -2.424 -22.125 -5.547 1 93.19 32 LEU B N 1
ATOM 1168 C CA . LEU B 1 32 ? -2.393 -20.875 -4.77 1 93.19 32 LEU B CA 1
ATOM 1169 C C . LEU B 1 32 ? -3.48 -20.891 -3.701 1 93.19 32 LEU B C 1
ATOM 1171 O O . LEU B 1 32 ? -3.23 -20.5 -2.557 1 93.19 32 LEU B O 1
ATOM 1175 N N . ALA B 1 33 ? -4.656 -21.312 -4.074 1 93.62 33 ALA B N 1
ATOM 1176 C CA . ALA B 1 33 ? -5.777 -21.375 -3.143 1 93.62 33 ALA B CA 1
ATOM 1177 C C . ALA B 1 33 ? -5.469 -22.281 -1.962 1 93.62 33 ALA B C 1
ATOM 1179 O O . ALA B 1 33 ? -5.73 -21.938 -0.81 1 93.62 33 ALA B O 1
ATOM 1180 N N . ALA B 1 34 ? -4.887 -23.422 -2.291 1 91.12 34 ALA B N 1
ATOM 1181 C CA . ALA B 1 34 ? -4.531 -24.406 -1.269 1 91.12 34 ALA B CA 1
ATOM 1182 C C . ALA B 1 34 ? -3.457 -23.859 -0.334 1 91.12 34 ALA B C 1
ATOM 1184 O O . ALA B 1 34 ? -3.539 -24.031 0.884 1 91.12 34 ALA B O 1
ATOM 1185 N N . LYS B 1 35 ? -2.49 -23.188 -0.845 1 90.88 35 LYS B N 1
ATOM 1186 C CA . LYS B 1 35 ? -1.359 -22.688 -0.068 1 90.88 35 LYS B CA 1
ATOM 1187 C C . LYS B 1 35 ? -1.789 -21.562 0.856 1 90.88 35 LYS B C 1
ATOM 1189 O O . LYS B 1 35 ? -1.298 -21.438 1.981 1 90.88 35 LYS B O 1
ATOM 1194 N N . ILE B 1 36 ? -2.662 -20.719 0.352 1 93.81 36 ILE B N 1
ATOM 1195 C CA . ILE B 1 36 ? -3.098 -19.562 1.116 1 93.81 36 ILE B CA 1
ATOM 1196 C C . ILE B 1 36 ? -4.219 -19.953 2.074 1 93.81 36 ILE B C 1
ATOM 1198 O O . ILE B 1 36 ? -4.391 -19.344 3.127 1 93.81 36 ILE B O 1
ATOM 1202 N N . GLY B 1 37 ? -4.914 -20.922 1.691 1 95.56 37 GLY B N 1
ATOM 1203 C CA . GLY B 1 37 ? -5.992 -21.406 2.543 1 95.56 37 GLY B CA 1
ATOM 1204 C C . GLY B 1 37 ? -7.309 -20.688 2.293 1 95.56 37 GLY B C 1
ATOM 1205 O O . GLY B 1 37 ? -8.031 -20.359 3.236 1 95.56 37 GLY B O 1
ATOM 1206 N N . ILE B 1 38 ? -7.613 -20.375 1.037 1 96.12 38 ILE B N 1
ATOM 1207 C CA . ILE B 1 38 ? -8.875 -19.75 0.653 1 96.12 38 ILE B CA 1
ATOM 1208 C C . ILE B 1 38 ? -9.508 -20.531 -0.499 1 96.12 38 ILE B C 1
ATOM 1210 O O . ILE B 1 38 ? -8.898 -21.469 -1.027 1 96.12 38 ILE B O 1
ATOM 1214 N N . SER B 1 39 ? -10.719 -20.172 -0.847 1 96.38 39 SER B N 1
ATOM 1215 C CA . SER B 1 39 ? -11.438 -20.875 -1.897 1 96.38 39 SER B CA 1
ATOM 1216 C C . SER B 1 39 ? -10.883 -20.547 -3.275 1 96.38 39 SER B C 1
ATOM 1218 O O . SER B 1 39 ? -10.273 -19.484 -3.467 1 96.38 39 SER B O 1
ATOM 1220 N N . GLU B 1 40 ? -11.094 -21.469 -4.199 1 93.94 40 GLU B N 1
ATOM 1221 C CA . GLU B 1 40 ? -10.695 -21.234 -5.586 1 93.94 40 GLU B CA 1
ATOM 1222 C C . GLU B 1 40 ? -11.422 -20.031 -6.172 1 93.94 40 GLU B C 1
ATOM 1224 O O . GLU B 1 40 ? -10.859 -19.297 -6.996 1 93.94 40 GLU B O 1
ATOM 1229 N N . ALA B 1 41 ? -12.641 -19.922 -5.781 1 96.69 41 ALA B N 1
ATOM 1230 C CA . ALA B 1 41 ? -13.398 -18.75 -6.246 1 96.69 41 ALA B CA 1
ATOM 1231 C C . ALA B 1 41 ? -12.758 -17.453 -5.781 1 96.69 41 ALA B C 1
ATOM 1233 O O . ALA B 1 41 ? -12.633 -16.5 -6.559 1 96.69 41 ALA B O 1
ATOM 1234 N N . ALA B 1 42 ? -12.336 -17.391 -4.52 1 97.44 42 ALA B N 1
ATOM 1235 C CA . ALA B 1 42 ? -11.703 -16.203 -3.951 1 97.44 42 ALA B CA 1
ATOM 1236 C C . ALA B 1 42 ? -10.367 -15.922 -4.625 1 97.44 42 ALA B C 1
ATOM 1238 O O . ALA B 1 42 ? -10.07 -14.773 -4.961 1 97.44 42 ALA B O 1
ATOM 1239 N N . ILE B 1 43 ? -9.648 -16.938 -4.754 1 96.81 43 ILE B N 1
ATOM 1240 C CA . ILE B 1 43 ? -8.344 -16.781 -5.391 1 96.81 43 ILE B CA 1
ATOM 1241 C C . ILE B 1 43 ? -8.523 -16.281 -6.816 1 96.81 43 ILE B C 1
ATOM 1243 O O . ILE B 1 43 ? -7.762 -15.422 -7.281 1 96.81 43 ILE B O 1
ATOM 1247 N N . SER B 1 44 ? -9.445 -16.859 -7.547 1 95.88 44 SER B N 1
ATOM 1248 C CA . SER B 1 44 ? -9.711 -16.422 -8.922 1 95.88 44 SER B CA 1
ATOM 1249 C C . SER B 1 44 ? -10.07 -14.945 -8.977 1 95.88 44 SER B C 1
ATOM 1251 O O . SER B 1 44 ? -9.602 -14.227 -9.859 1 95.88 44 SER B O 1
ATOM 1253 N N . GLN B 1 45 ? -10.82 -14.508 -8.055 1 97.5 45 GLN B N 1
ATOM 1254 C CA . GLN B 1 45 ? -11.203 -13.102 -8 1 97.5 45 GLN B CA 1
ATOM 1255 C C . GLN B 1 45 ? -9.992 -12.211 -7.77 1 97.5 45 GLN B C 1
ATOM 1257 O O . GLN B 1 45 ? -9.828 -11.188 -8.445 1 97.5 45 GLN B O 1
ATOM 1262 N N . HIS B 1 46 ? -9.172 -12.523 -6.789 1 97.94 46 HIS B N 1
ATOM 1263 C CA . HIS B 1 46 ? -7.965 -11.75 -6.516 1 97.94 46 HIS B CA 1
ATOM 1264 C C . HIS B 1 46 ? -7.039 -11.727 -7.727 1 97.94 46 HIS B C 1
ATOM 1266 O O . HIS B 1 46 ? -6.484 -10.68 -8.07 1 97.94 46 HIS B O 1
ATOM 1272 N N . LEU B 1 47 ? -6.906 -12.883 -8.359 1 97.19 47 LEU B N 1
ATOM 1273 C CA . LEU B 1 47 ? -6.023 -12.992 -9.516 1 97.19 47 LEU B CA 1
ATOM 1274 C C . LEU B 1 47 ? -6.559 -12.18 -10.688 1 97.19 47 LEU B C 1
ATOM 1276 O O . LEU B 1 47 ? -5.785 -11.594 -11.445 1 97.19 47 LEU B O 1
ATOM 1280 N N . GLN B 1 48 ? -7.848 -12.195 -10.82 1 97.25 48 GLN B N 1
ATOM 1281 C CA . GLN B 1 48 ? -8.445 -11.375 -11.867 1 97.25 48 GLN B CA 1
ATOM 1282 C C . GLN B 1 48 ? -8.148 -9.891 -11.641 1 97.25 48 GLN B C 1
ATOM 1284 O O . GLN B 1 48 ? -7.812 -9.172 -12.586 1 97.25 48 GLN B O 1
ATOM 1289 N N . ILE B 1 49 ? -8.289 -9.391 -10.461 1 97.38 49 ILE B N 1
ATOM 1290 C CA . ILE B 1 49 ? -8 -8 -10.117 1 97.38 49 ILE B CA 1
ATOM 1291 C C . ILE B 1 49 ? -6.535 -7.688 -10.398 1 97.38 49 ILE B C 1
ATOM 1293 O O . ILE B 1 49 ? -6.219 -6.652 -10.992 1 97.38 49 ILE B O 1
ATOM 1297 N N . LEU B 1 50 ? -5.668 -8.555 -9.992 1 97.19 50 LEU B N 1
ATOM 1298 C CA . LEU B 1 50 ? -4.238 -8.375 -10.211 1 97.19 50 LEU B CA 1
ATOM 1299 C C . LEU B 1 50 ? -3.908 -8.375 -11.695 1 97.19 50 LEU B C 1
ATOM 1301 O O . LEU B 1 50 ? -3.018 -7.648 -12.141 1 97.19 50 LEU B O 1
ATOM 1305 N N . LYS B 1 51 ? -4.648 -9.227 -12.43 1 96.19 51 LYS B N 1
ATOM 1306 C CA . LYS B 1 51 ? -4.477 -9.258 -13.875 1 96.19 51 LYS B CA 1
ATOM 1307 C C . LYS B 1 51 ? -4.957 -7.961 -14.516 1 96.19 51 LYS B C 1
ATOM 1309 O O . LYS B 1 51 ? -4.285 -7.41 -15.398 1 96.19 51 LYS B O 1
ATOM 1314 N N . ASP B 1 52 ? -6.074 -7.461 -14.07 1 96.44 52 ASP B N 1
ATOM 1315 C CA . ASP B 1 52 ? -6.664 -6.238 -14.609 1 96.44 52 ASP B CA 1
ATOM 1316 C C . ASP B 1 52 ? -5.746 -5.039 -14.367 1 96.44 52 ASP B C 1
ATOM 1318 O O . ASP B 1 52 ? -5.715 -4.105 -15.172 1 96.44 52 ASP B O 1
ATOM 1322 N N . CYS B 1 53 ? -4.98 -5.102 -13.305 1 95.56 53 CYS B N 1
ATOM 1323 C CA . CYS B 1 53 ? -4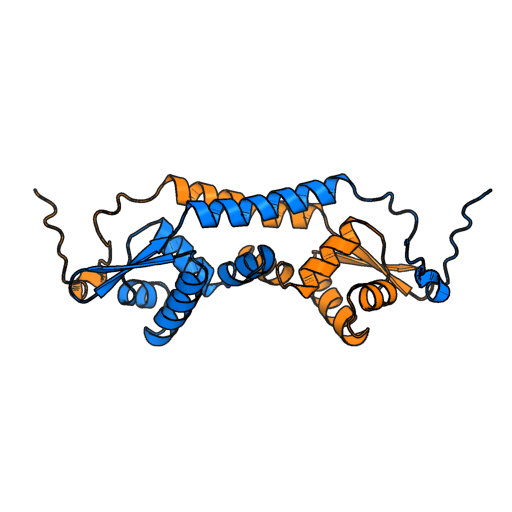.07 -4.012 -12.984 1 95.56 53 CYS B CA 1
ATOM 1324 C C . CYS B 1 53 ? -2.727 -4.199 -13.68 1 95.56 53 CYS B C 1
ATOM 1326 O O . CYS B 1 53 ? -1.857 -3.33 -13.602 1 95.56 53 CYS B O 1
ATOM 1328 N N . GLY B 1 54 ? -2.537 -5.297 -14.258 1 95.94 54 GLY B N 1
ATOM 1329 C CA . GLY B 1 54 ? -1.328 -5.559 -15.023 1 95.94 54 GLY B CA 1
ATOM 1330 C C . GLY B 1 54 ? -0.201 -6.125 -14.18 1 95.94 54 GLY B C 1
ATOM 1331 O O . GLY B 1 54 ? 0.919 -6.297 -14.664 1 95.94 54 GLY B O 1
ATOM 1332 N N . ILE B 1 55 ? -0.426 -6.492 -12.992 1 96.25 55 ILE B N 1
ATOM 1333 C CA . ILE B 1 55 ? 0.6 -6.926 -12.055 1 96.25 55 ILE B CA 1
ATOM 1334 C C . ILE B 1 55 ? 0.876 -8.414 -12.242 1 96.25 55 ILE B C 1
ATOM 1336 O O . ILE B 1 55 ? 1.996 -8.875 -12.008 1 96.25 55 ILE B O 1
ATOM 1340 N N . VAL B 1 56 ? -0.171 -9.125 -12.695 1 95.88 56 VAL B N 1
ATOM 1341 C CA . VAL B 1 56 ? 0 -10.547 -12.961 1 95.88 56 VAL B CA 1
ATOM 1342 C C . VAL B 1 56 ? -0.485 -10.867 -14.375 1 95.88 56 VAL B C 1
ATOM 1344 O O . VAL B 1 56 ? -1.376 -10.195 -14.898 1 95.88 56 VAL B O 1
ATOM 1347 N N . THR B 1 57 ? 0.165 -11.766 -14.898 1 93.44 57 THR B N 1
ATOM 1348 C CA . THR B 1 57 ? -0.266 -12.297 -16.188 1 93.44 57 THR B CA 1
ATOM 1349 C C . THR B 1 57 ? -0.62 -13.781 -16.062 1 93.44 57 THR B C 1
ATOM 1351 O O . THR B 1 57 ? -0.061 -14.492 -15.227 1 93.44 57 THR B O 1
ATOM 1354 N N . GLY B 1 58 ? -1.612 -14.141 -16.797 1 91.12 58 GLY B N 1
ATOM 1355 C CA . GLY B 1 58 ? -2.053 -15.523 -16.781 1 91.12 58 GLY B CA 1
ATOM 1356 C C . GLY B 1 58 ? -1.896 -16.219 -18.109 1 91.12 58 GLY B C 1
ATOM 1357 O O . GLY B 1 58 ? -2.072 -15.602 -19.172 1 91.12 58 GLY B O 1
ATOM 1358 N N . GLN B 1 59 ? -1.438 -17.438 -18.062 1 86.5 59 GLN B N 1
ATOM 1359 C CA . GLN B 1 59 ? -1.33 -18.281 -19.25 1 86.5 59 GLN B CA 1
ATOM 1360 C C . GLN B 1 59 ? -1.921 -19.672 -18.984 1 86.5 59 GLN B C 1
ATOM 1362 O O . GLN B 1 59 ? -1.66 -20.266 -17.953 1 86.5 59 GLN B O 1
ATOM 1367 N N . ARG B 1 60 ? -2.717 -20.016 -19.969 1 86.5 60 ARG B N 1
ATOM 1368 C CA . ARG B 1 60 ? -3.283 -21.359 -19.844 1 86.5 60 ARG B CA 1
ATOM 1369 C C . ARG B 1 60 ? -2.277 -22.422 -20.281 1 86.5 60 ARG B C 1
ATOM 1371 O O . ARG B 1 60 ? -1.725 -22.359 -21.375 1 86.5 60 ARG B O 1
ATOM 1378 N N . ILE B 1 61 ? -1.901 -23.25 -19.359 1 77.25 61 ILE B N 1
ATOM 1379 C CA . ILE B 1 61 ? -1.062 -24.406 -19.641 1 77.25 61 ILE B CA 1
ATOM 1380 C C . ILE B 1 61 ? -1.831 -25.688 -19.328 1 77.25 61 ILE B C 1
ATOM 1382 O O . ILE B 1 61 ? -2.174 -25.953 -18.172 1 77.25 61 ILE B O 1
ATOM 1386 N N . ASP B 1 62 ? -2.049 -26.453 -20.359 1 80.25 62 ASP B N 1
ATOM 1387 C CA . ASP B 1 62 ? -2.9 -27.641 -20.25 1 80.25 62 ASP B CA 1
ATOM 1388 C C . ASP B 1 62 ? -4.309 -27.266 -19.797 1 80.25 62 ASP B C 1
ATOM 1390 O O . ASP B 1 62 ? -5.004 -26.516 -20.469 1 80.25 62 ASP B O 1
ATOM 1394 N N . ARG B 1 63 ? -4.75 -27.75 -18.594 1 80.81 63 ARG B N 1
ATOM 1395 C CA . ARG B 1 63 ? -6.109 -27.5 -18.125 1 80.81 63 ARG B CA 1
ATOM 1396 C C . ARG B 1 63 ? -6.125 -26.484 -16.984 1 80.81 63 ARG B C 1
ATOM 1398 O O . ARG B 1 63 ? -7.172 -26.234 -16.391 1 80.81 63 ARG B O 1
ATOM 1405 N N . GLN B 1 64 ? -4.973 -25.906 -16.859 1 84 64 GLN B N 1
ATOM 1406 C CA . GLN B 1 64 ? -4.887 -25.016 -15.695 1 84 64 GLN B CA 1
ATOM 1407 C C . GLN B 1 64 ? -4.348 -23.656 -16.078 1 84 64 GLN B C 1
ATOM 1409 O O . GLN B 1 64 ? -3.576 -23.531 -17.031 1 84 64 GLN B O 1
ATOM 1414 N N . MET B 1 65 ? -4.844 -22.672 -15.344 1 89.12 65 MET B N 1
ATOM 1415 C CA . MET B 1 65 ? -4.312 -21.312 -15.516 1 89.12 65 MET B CA 1
ATOM 1416 C C . MET B 1 65 ? -3.092 -21.094 -14.625 1 89.12 65 MET B C 1
ATOM 1418 O O . MET B 1 65 ? -3.143 -21.344 -13.422 1 89.12 65 MET B O 1
ATOM 1422 N N . HIS B 1 66 ? -1.967 -20.719 -15.312 1 88.06 66 HIS B N 1
ATOM 1423 C CA . HIS B 1 66 ? -0.738 -20.391 -14.602 1 88.06 66 HIS B CA 1
ATOM 1424 C C . HIS B 1 66 ? -0.469 -18.891 -14.617 1 88.06 66 HIS B C 1
ATOM 1426 O O . HIS B 1 66 ? -0.705 -18.234 -15.625 1 88.06 66 HIS B O 1
ATOM 1432 N N . TYR B 1 67 ? 0.134 -18.453 -13.477 1 91.06 67 TYR B N 1
ATOM 1433 C CA . TYR B 1 67 ? 0.289 -17.016 -13.336 1 91.06 67 TYR B CA 1
ATOM 1434 C C . TYR B 1 67 ? 1.743 -16.641 -13.07 1 91.06 67 TYR B C 1
ATOM 1436 O O . TYR B 1 67 ? 2.5 -17.438 -12.508 1 91.06 67 TYR B O 1
ATOM 1444 N N . GLN B 1 68 ? 2.004 -15.422 -13.602 1 90.06 68 GLN B N 1
ATOM 1445 C CA . GLN B 1 68 ? 3.32 -14.836 -13.367 1 90.06 68 GLN B CA 1
ATOM 1446 C C . GLN B 1 68 ? 3.205 -13.359 -13 1 90.06 68 GLN B C 1
ATOM 1448 O O . GLN B 1 68 ? 2.318 -12.656 -13.492 1 90.06 68 GLN B O 1
ATOM 1453 N N . VAL B 1 69 ? 4.191 -12.977 -12.195 1 94.06 69 VAL B N 1
ATOM 1454 C CA . VAL B 1 69 ? 4.184 -11.586 -11.75 1 94.06 69 VAL B CA 1
ATOM 1455 C C . VAL B 1 69 ? 4.922 -10.719 -12.766 1 94.06 69 VAL B C 1
ATOM 1457 O O . VAL B 1 69 ? 5.984 -11.102 -13.266 1 94.06 69 VAL B O 1
ATOM 1460 N N . ASN B 1 70 ? 4.273 -9.609 -13.125 1 93.94 70 ASN B N 1
ATOM 1461 C CA . ASN B 1 70 ? 5 -8.562 -13.828 1 93.94 70 ASN B CA 1
ATOM 1462 C C . ASN B 1 70 ? 5.961 -7.824 -12.906 1 93.94 70 ASN B C 1
ATOM 1464 O O . ASN B 1 70 ? 5.613 -6.789 -12.336 1 93.94 70 ASN B O 1
ATOM 1468 N N . THR B 1 71 ? 7.148 -8.375 -12.828 1 92.38 71 THR B N 1
ATOM 1469 C CA . THR B 1 71 ? 8.125 -7.914 -11.844 1 92.38 71 THR B CA 1
ATOM 1470 C C . THR B 1 71 ? 8.539 -6.473 -12.117 1 92.38 71 THR B C 1
ATOM 1472 O O . THR B 1 71 ? 8.734 -5.691 -11.188 1 92.38 71 THR B O 1
ATOM 1475 N N . GLU B 1 72 ? 8.633 -6.172 -13.352 1 93.31 72 GLU B N 1
ATOM 1476 C CA . GLU B 1 72 ? 9.031 -4.816 -13.719 1 93.31 72 GLU B CA 1
ATOM 1477 C C . GLU B 1 72 ? 8.016 -3.791 -13.219 1 93.31 72 GLU B C 1
ATOM 1479 O O . GLU B 1 72 ? 8.391 -2.805 -12.578 1 93.31 72 GLU B O 1
ATOM 1484 N N . LEU B 1 73 ? 6.82 -4.066 -13.469 1 94.25 73 LEU B N 1
ATOM 1485 C CA . LEU B 1 73 ? 5.766 -3.156 -13.039 1 94.25 73 LEU B CA 1
ATOM 1486 C C . LEU B 1 73 ? 5.688 -3.092 -11.516 1 94.25 73 LEU B C 1
ATOM 1488 O O . LEU B 1 73 ? 5.496 -2.016 -10.945 1 94.25 73 LEU B O 1
ATOM 1492 N N . LEU B 1 74 ? 5.828 -4.254 -10.906 1 94.25 74 LEU B N 1
ATOM 1493 C CA . LEU B 1 74 ? 5.785 -4.324 -9.453 1 94.25 74 LEU B CA 1
ATOM 1494 C C . LEU B 1 74 ? 6.898 -3.486 -8.828 1 94.25 74 LEU B C 1
ATOM 1496 O O . LEU B 1 74 ? 6.637 -2.646 -7.965 1 94.25 74 LEU B O 1
ATOM 1500 N N . ILE B 1 75 ? 8.094 -3.645 -9.312 1 93.44 75 ILE B N 1
ATOM 1501 C CA . ILE B 1 75 ? 9.258 -2.932 -8.797 1 93.44 75 ILE B CA 1
ATOM 1502 C C . ILE B 1 75 ? 9.094 -1.434 -9.047 1 93.44 75 ILE B C 1
ATOM 1504 O O . ILE B 1 75 ? 9.367 -0.617 -8.164 1 93.44 75 ILE B O 1
ATOM 1508 N N . GLN B 1 76 ? 8.633 -1.107 -10.164 1 94 76 GLN B N 1
ATOM 1509 C CA . GLN B 1 76 ? 8.445 0.294 -10.516 1 94 76 GLN B CA 1
ATOM 1510 C C . GLN B 1 76 ? 7.414 0.957 -9.609 1 94 76 GLN B C 1
ATOM 1512 O O . GLN B 1 76 ? 7.629 2.068 -9.125 1 94 76 GLN B O 1
ATOM 1517 N N . SER B 1 77 ? 6.32 0.297 -9.422 1 93.31 77 SER B N 1
ATOM 1518 C CA . SER B 1 77 ? 5.246 0.855 -8.609 1 93.31 77 SER B CA 1
ATOM 1519 C C . SER B 1 77 ? 5.703 1.082 -7.172 1 93.31 77 SER B C 1
ATOM 1521 O O . SER B 1 77 ? 5.484 2.156 -6.609 1 93.31 77 SER B O 1
ATOM 1523 N N . VAL B 1 78 ? 6.379 0.136 -6.602 1 93.19 78 VAL B N 1
ATOM 1524 C CA . VAL B 1 78 ? 6.871 0.232 -5.23 1 93.19 78 VAL B CA 1
ATOM 1525 C C . VAL B 1 78 ? 7.988 1.272 -5.152 1 93.19 78 VAL B C 1
ATOM 1527 O O . VAL B 1 78 ? 8.062 2.045 -4.195 1 93.19 78 VAL B O 1
ATOM 1530 N N . GLY B 1 79 ? 8.781 1.27 -6.125 1 93.69 79 GLY B N 1
ATOM 1531 C CA . GLY B 1 79 ? 9.891 2.205 -6.172 1 93.69 79 GLY B CA 1
ATOM 1532 C C . GLY B 1 79 ? 9.453 3.654 -6.238 1 93.69 79 GLY B C 1
ATOM 1533 O O . GLY B 1 79 ? 10.008 4.512 -5.551 1 93.69 79 GLY B O 1
ATOM 1534 N N . VAL B 1 80 ? 8.523 3.947 -7.039 1 91.62 80 VAL B N 1
ATOM 1535 C CA . VAL B 1 80 ? 8 5.301 -7.184 1 91.62 80 VAL B CA 1
ATOM 1536 C C . VAL B 1 80 ? 7.426 5.781 -5.852 1 91.62 80 VAL B C 1
ATOM 1538 O O . VAL B 1 80 ? 7.672 6.918 -5.438 1 91.62 80 VAL B O 1
ATOM 1541 N N . PHE B 1 81 ? 6.754 4.852 -5.277 1 91.88 81 PHE B N 1
ATOM 1542 C CA . PHE B 1 81 ? 6.172 5.168 -3.979 1 91.88 81 PHE B CA 1
ATOM 1543 C C . PHE B 1 81 ? 7.262 5.441 -2.949 1 91.88 81 PHE B C 1
ATOM 1545 O O . PHE B 1 81 ? 7.195 6.43 -2.215 1 91.88 81 PHE B O 1
ATOM 1552 N N . HIS B 1 82 ? 8.195 4.594 -2.891 1 93.06 82 HIS B N 1
ATOM 1553 C CA . HIS B 1 82 ? 9.32 4.738 -1.978 1 93.06 82 HIS B CA 1
ATOM 1554 C C . HIS B 1 82 ? 10.047 6.062 -2.201 1 93.06 82 HIS B C 1
ATOM 1556 O O . HIS B 1 82 ? 10.328 6.789 -1.245 1 93.06 82 HIS B O 1
ATOM 1562 N N . GLN B 1 83 ? 10.242 6.441 -3.391 1 93 83 GLN B N 1
ATOM 1563 C CA . GLN B 1 83 ? 10.945 7.672 -3.744 1 93 83 GLN B CA 1
ATOM 1564 C C . GLN B 1 83 ? 10.141 8.906 -3.342 1 93 83 GLN B C 1
ATOM 1566 O O . GLN B 1 83 ? 10.703 9.883 -2.842 1 93 83 GLN B O 1
ATOM 1571 N N . GLU B 1 84 ? 8.922 8.852 -3.557 1 91.69 84 GLU B N 1
ATOM 1572 C CA . GLU B 1 84 ? 8.055 9.977 -3.217 1 91.69 84 GLU B CA 1
ATOM 1573 C C . GLU B 1 84 ? 8.062 10.242 -1.713 1 91.69 84 GLU B C 1
ATOM 1575 O O . GLU B 1 84 ? 8.164 11.391 -1.28 1 91.69 84 GLU B O 1
ATOM 1580 N N . VAL B 1 85 ? 7.934 9.188 -0.977 1 92 85 VAL B N 1
ATOM 1581 C CA . VAL B 1 85 ? 7.938 9.312 0.477 1 92 85 VAL B CA 1
ATOM 1582 C C . VAL B 1 85 ? 9.273 9.898 0.941 1 92 85 VAL B C 1
ATOM 1584 O O . VAL B 1 85 ? 9.305 10.789 1.786 1 92 85 VAL B O 1
ATOM 1587 N N . LEU B 1 86 ? 10.336 9.438 0.375 1 91.62 86 LEU B N 1
ATOM 1588 C CA . LEU B 1 86 ? 11.664 9.922 0.743 1 91.62 86 LEU B CA 1
ATOM 1589 C C . LEU B 1 86 ? 11.812 11.398 0.401 1 91.62 86 LEU B C 1
ATOM 1591 O O . LEU B 1 86 ? 12.344 12.172 1.199 1 91.62 86 LEU B O 1
ATOM 1595 N N . GLU B 1 87 ? 11.359 11.789 -0.718 1 91.19 87 GLU B N 1
ATOM 1596 C CA . GLU B 1 87 ? 11.477 13.164 -1.182 1 91.19 87 GLU B CA 1
ATOM 1597 C C . GLU B 1 87 ? 10.68 14.117 -0.297 1 91.19 87 GLU B C 1
ATOM 1599 O O . GLU B 1 87 ? 11.164 15.195 0.056 1 91.19 87 GLU B O 1
ATOM 1604 N N . LYS B 1 88 ? 9.57 13.711 0.051 1 88.25 88 LYS B N 1
ATOM 1605 C CA . LYS B 1 88 ? 8.695 14.578 0.835 1 88.25 88 LYS B CA 1
ATOM 1606 C C . LYS B 1 88 ? 9.133 14.625 2.297 1 88.25 88 LYS B C 1
ATOM 1608 O O . LYS B 1 88 ? 8.914 15.625 2.984 1 88.25 88 LYS B O 1
ATOM 1613 N N . SER B 1 89 ? 9.672 13.516 2.734 1 87.19 89 SER B N 1
ATOM 1614 C CA . SER B 1 89 ? 10.117 13.445 4.125 1 87.19 89 SER B CA 1
ATOM 1615 C C . SER B 1 89 ? 11.352 14.312 4.352 1 87.19 89 SER B C 1
ATOM 1617 O O . SER B 1 89 ? 11.656 14.68 5.488 1 87.19 89 SER B O 1
ATOM 1619 N N . GLU B 1 90 ? 12.195 14.477 3.373 1 80.69 90 GLU B N 1
ATOM 1620 C CA . GLU B 1 90 ? 13.414 15.281 3.475 1 80.69 90 GLU B CA 1
ATOM 1621 C C . GLU B 1 90 ? 13.086 16.766 3.59 1 80.69 90 GLU B C 1
ATOM 1623 O O . GLU B 1 90 ? 13.875 17.531 4.137 1 80.69 90 GLU B O 1
ATOM 1628 N N . HIS B 1 91 ? 12 17.234 3.025 1 70 91 HIS B N 1
ATOM 1629 C CA . HIS B 1 91 ? 11.633 18.656 3.033 1 70 91 HIS B CA 1
ATOM 1630 C C . HIS B 1 91 ? 10.641 18.953 4.148 1 70 91 HIS B C 1
ATOM 1632 O O . HIS B 1 91 ? 9.719 19.75 3.963 1 70 91 HIS B O 1
ATOM 1638 N N . MET B 1 92 ? 10.758 18.297 5.195 1 63.12 92 MET B N 1
ATOM 1639 C CA . MET B 1 92 ? 9.789 18.547 6.258 1 63.12 92 MET B CA 1
ATOM 1640 C C . MET B 1 92 ? 9.812 20.016 6.691 1 63.12 92 MET B C 1
ATOM 1642 O O . MET B 1 92 ? 10.883 20.547 6.984 1 63.12 92 MET B O 1
ATOM 1646 N N . PRO B 1 93 ? 8.617 20.656 6.242 1 57.44 93 PRO B N 1
ATOM 1647 C CA . PRO B 1 93 ? 8.625 22.094 6.57 1 57.44 93 PRO B CA 1
ATOM 1648 C C . PRO B 1 93 ? 8.922 22.359 8.039 1 57.44 93 PRO B C 1
ATOM 1650 O O . PRO B 1 93 ? 8.703 21.484 8.891 1 57.44 93 PRO B O 1
ATOM 1653 N N . ASN B 1 94 ? 9.719 23.312 8.211 1 52.19 94 ASN B N 1
ATOM 1654 C CA . ASN B 1 94 ? 9.875 23.906 9.539 1 52.19 94 ASN B CA 1
ATOM 1655 C C . ASN B 1 94 ? 8.531 24.047 10.25 1 52.19 94 ASN B C 1
ATOM 1657 O O . ASN B 1 94 ? 7.527 24.391 9.625 1 52.19 94 ASN B O 1
ATOM 1661 N N . ARG B 1 95 ? 8.281 23.109 11.117 1 53.66 95 ARG B N 1
ATOM 1662 C CA . ARG B 1 95 ? 7.145 22.812 11.984 1 53.66 95 ARG B CA 1
ATOM 1663 C C . ARG B 1 95 ? 6.445 24.078 12.438 1 53.66 95 ARG B C 1
ATOM 1665 O O . ARG B 1 95 ? 5.449 24.031 13.164 1 53.66 95 ARG B O 1
ATOM 1672 N N . ASP B 1 96 ? 7.016 25.219 12.133 1 53.72 96 ASP B N 1
ATOM 1673 C CA . ASP B 1 96 ? 6.648 26.297 13.047 1 53.72 96 ASP B CA 1
ATOM 1674 C C . ASP B 1 96 ? 5.223 26.766 12.789 1 53.72 96 ASP B C 1
ATOM 1676 O O . ASP B 1 96 ? 4.621 27.422 13.641 1 53.72 96 ASP B O 1
ATOM 1680 N N . TYR B 1 97 ? 4.734 26.641 11.531 1 53.66 97 TYR B N 1
ATOM 1681 C CA . TYR B 1 97 ? 3.424 27.266 11.438 1 53.66 97 TYR B CA 1
ATOM 1682 C C . TYR B 1 97 ? 2.443 26.391 10.672 1 53.66 97 TYR B C 1
ATOM 1684 O O . TYR B 1 97 ? 2.826 25.703 9.727 1 53.66 97 TYR B O 1
ATOM 1692 N N . CYS B 1 98 ? 1.507 25.969 11.461 1 56.06 98 CYS B N 1
ATOM 1693 C CA . CYS B 1 98 ? 0.382 25.375 10.742 1 56.06 98 CYS B CA 1
ATOM 1694 C C . CYS B 1 98 ? -0.099 26.281 9.625 1 56.06 98 CYS B C 1
ATOM 1696 O O . CYS B 1 98 ? -0.248 27.5 9.828 1 56.06 98 CYS B O 1
ATOM 1698 N N . ASP B 1 99 ? 0.336 26.062 8.383 1 56.38 99 ASP B N 1
ATOM 1699 C CA . ASP B 1 99 ? -0.121 26.875 7.262 1 56.38 99 ASP B CA 1
ATOM 1700 C C . ASP B 1 99 ? -1.643 26.844 7.137 1 56.38 99 ASP B C 1
ATOM 1702 O O . ASP B 1 99 ? -2.182 26.906 6.031 1 56.38 99 ASP B O 1
ATOM 1706 N N . CYS B 1 100 ? -2.33 26.391 8.094 1 53.06 100 CYS B N 1
ATOM 1707 C CA . CYS B 1 100 ? -3.773 26.469 7.895 1 53.06 100 CYS B CA 1
ATOM 1708 C C . CYS B 1 100 ? -4.184 27.859 7.426 1 53.06 100 CYS B C 1
ATOM 1710 O O . CYS B 1 100 ? -3.996 28.844 8.148 1 53.06 100 CYS B O 1
ATOM 1712 N N . GLU B 1 101 ? -3.561 28.328 6.426 1 48.84 101 GLU B N 1
ATOM 1713 C CA . GLU B 1 101 ? -4.211 29.547 5.953 1 48.84 101 GLU B CA 1
ATOM 1714 C C . GLU B 1 101 ? -5.703 29.531 6.273 1 48.84 101 GLU B C 1
ATOM 1716 O O . GLU B 1 101 ? -6.395 30.531 6.07 1 48.84 101 GLU B O 1
ATOM 1721 N N . LEU B 1 102 ? -6.32 28.484 6.145 1 46.16 102 LEU B N 1
ATOM 1722 C CA . LEU B 1 102 ? -7.691 28.609 6.625 1 46.16 102 LEU B CA 1
ATOM 1723 C C . LEU B 1 102 ? -7.719 29 8.094 1 46.16 102 LEU B C 1
ATOM 1725 O O . LEU B 1 102 ? -8.641 28.641 8.828 1 46.16 102 LEU B O 1
ATOM 1729 N N . ALA B 1 103 ? -6.617 29.328 8.57 1 45.44 103 ALA B N 1
ATOM 1730 C CA . ALA B 1 103 ? -6.355 30.031 9.82 1 45.44 103 ALA B CA 1
ATOM 1731 C C . ALA B 1 103 ? -7.527 30.938 10.203 1 45.44 103 ALA B C 1
ATOM 1733 O O . ALA B 1 103 ? -7.562 31.484 11.305 1 45.44 103 ALA B O 1
ATOM 1734 N N . GLU B 1 104 ? -8.133 31.484 9.172 1 48.22 104 GLU B N 1
ATOM 1735 C CA . GLU B 1 104 ? -9.227 32.188 9.852 1 48.22 104 GLU B CA 1
ATOM 1736 C C . GLU B 1 104 ? -9.797 31.328 10.984 1 48.22 104 GLU B C 1
ATOM 1738 O O . GLU B 1 104 ? -10.375 31.859 11.93 1 48.22 104 GLU B O 1
ATOM 1743 N N . PHE B 1 105 ? -9.758 30.109 10.789 1 43.38 105 PHE B N 1
ATOM 1744 C CA . PHE B 1 105 ? -10.258 29.266 11.867 1 43.38 105 PHE B CA 1
ATOM 1745 C C . PHE B 1 105 ? -9.141 28.891 12.828 1 43.38 105 PHE B C 1
ATOM 1747 O O . PHE B 1 105 ? -9.398 28.469 13.953 1 43.38 105 PHE B O 1
ATOM 1754 N N . CYS B 1 106 ? -7.914 28.734 12.367 1 49.22 106 CYS B N 1
ATOM 1755 C CA . CYS B 1 106 ? -6.816 28.422 13.281 1 49.22 106 CYS B CA 1
ATOM 1756 C C . CYS B 1 106 ? -6.328 29.688 13.992 1 49.22 106 CYS B C 1
ATOM 1758 O O . CYS B 1 106 ? -6.098 30.719 13.352 1 49.22 106 CYS B O 1
ATOM 1760 N N . SER B 1 107 ? -6.801 29.891 15.156 1 44.06 107 SER B N 1
ATOM 1761 C CA . SER B 1 107 ? -6.434 31.031 15.984 1 44.06 107 SER B CA 1
ATOM 1762 C C . SER B 1 107 ? -4.926 31.266 15.961 1 44.06 107 SER B C 1
ATOM 1764 O O . SER B 1 107 ? -4.441 32.25 16.516 1 44.06 107 SER B O 1
ATOM 1766 N N . ARG B 1 108 ? -4.07 30.281 15.68 1 44.97 108 ARG B N 1
ATOM 1767 C CA . ARG B 1 108 ? -2.693 30.625 16.016 1 44.97 108 ARG B CA 1
ATOM 1768 C C . ARG B 1 108 ? -2.055 31.484 14.93 1 44.97 108 ARG B C 1
ATOM 1770 O O . ARG B 1 108 ? -1.587 30.953 13.914 1 44.97 108 ARG B O 1
ATOM 1777 N N . LYS B 1 109 ? -2.443 32.75 14.68 1 43.12 109 LYS B N 1
ATOM 1778 C CA . LYS B 1 109 ? -1.601 33.719 13.969 1 43.12 109 LYS B CA 1
ATOM 1779 C C . LYS B 1 109 ? -0.16 33.656 14.469 1 43.12 109 LYS B C 1
ATOM 1781 O O . LYS B 1 109 ? 0.104 33.906 15.648 1 43.12 109 LYS B O 1
ATOM 1786 N N . GLY B 1 110 ? 0.53 32.531 14.234 1 38.59 110 GLY B N 1
ATOM 1787 C CA . GLY B 1 110 ? 1.912 32.781 14.609 1 38.59 110 GLY B CA 1
ATOM 1788 C C . GLY B 1 110 ? 2.395 34.156 14.219 1 38.59 110 GLY B C 1
ATOM 1789 O O . GLY B 1 110 ? 1.875 34.75 13.281 1 38.59 110 GLY B O 1
ATOM 1790 N N . ASP B 1 111 ? 2.908 35 15.148 1 36.88 111 ASP B N 1
ATOM 1791 C CA . ASP B 1 111 ? 3.65 36.25 15.047 1 36.88 111 ASP B CA 1
ATOM 1792 C C . ASP B 1 111 ? 4.727 36.156 13.969 1 36.88 111 ASP B C 1
ATOM 1794 O O . ASP B 1 111 ? 5.699 35.438 14.109 1 36.88 111 ASP B O 1
ATOM 1798 N N . VAL B 1 112 ? 4.531 35.906 12.656 1 39.41 112 VAL B N 1
ATOM 1799 C CA . VAL B 1 112 ? 5.602 36.25 11.734 1 39.41 112 VAL B CA 1
ATOM 1800 C C . VAL B 1 112 ? 6.219 37.594 12.141 1 39.41 112 VAL B C 1
ATOM 1802 O O . VAL B 1 112 ? 5.531 38.625 12.203 1 39.41 112 VAL B O 1
ATOM 1805 N N . LYS B 1 113 ? 7.195 37.656 13.18 1 38.81 113 LYS B N 1
ATOM 1806 C CA . LYS B 1 113 ? 7.992 38.875 13.328 1 38.81 113 LYS B CA 1
ATOM 1807 C C . LYS B 1 113 ? 8.32 39.469 11.961 1 38.81 113 LYS B C 1
ATOM 1809 O O . LYS B 1 113 ? 8.781 38.781 11.062 1 38.81 113 LYS B O 1
ATOM 1814 N N . LYS B 1 114 ? 7.883 40.781 11.641 1 33.69 114 LYS B N 1
ATOM 1815 C CA . LYS B 1 114 ? 8.43 41.719 10.664 1 33.69 114 LYS B CA 1
ATOM 1816 C C . LYS B 1 114 ? 9.953 41.75 10.727 1 33.69 114 LYS B C 1
ATOM 1818 O O . LYS B 1 114 ? 10.539 41.812 11.812 1 33.69 114 LYS B O 1
#

Organism: NCBI:txid39488

Radius of gyration: 22.13 Å; Cα contacts (8 Å, |Δi|>4): 306; chains: 2; bounding box: 32×80×42 Å

InterPro domains:
  IPR001845 HTH ArsR-type DNA-binding domain [PF01022] (13-57)
  IPR001845 HTH ArsR-type DNA-binding domain [PR00778] (7-22)
  IPR001845 HTH ArsR-type DNA-binding domain [PR00778] (39-54)
  IPR001845 HTH ArsR-type DNA-binding domain [PR00778] (54-69)
  IPR001845 HTH ArsR-type DNA-binding domain [PS50987] (1-93)
  IPR001845 HTH ArsR-type DNA-binding domain [SM00418] (5-79)
  IPR011991 ArsR-like helix-turn-helix domain [cd00090] (13-83)
  IPR036388 Winged helix-like DNA-binding domain superfamily [G3DSA:1.10.10.10] (4-104)
  IPR036390 Winged helix DNA-binding domain superfamily [SSF46785] (5-104)
  IPR051081 HTH-type Metal-responsive Transcriptional Regulators [PTHR33154] (4-86)

Secondary structure (DSSP, 8-state):
--HHHHHHHHTSHHHHHHHHHHHHSBEEHHHHHHHHT--HHHHHHHHHHHHHTTSEEEEEETTEEEEEE-HHHHHHHHHHHHHHHHHHHHT---TT-B--SGGGT---------/--HHHHHHHHTSHHHHHHHHHHHHSBEEHHHHHHHHT--HHHHHHHHHHHHHTTSEEEEEETTEEEEEE-HHHHHHHHHHHHHHHHHHHHT---TT-B--GGGGS---------

pLDDT: mean 82.78, std 18.62, range [33.38, 97.94]